Protein AF-A0A4V2PZR5-F1 (afdb_monomer_lite)

Radius of gyration: 26.35 Å; chains: 1; bounding box: 62×51×99 Å

Structure (mmCIF, N/CA/C/O backbone):
data_AF-A0A4V2PZR5-F1
#
_entry.id   AF-A0A4V2PZR5-F1
#
loop_
_atom_site.group_PDB
_atom_site.id
_atom_site.type_symbol
_atom_site.label_atom_id
_atom_site.label_alt_id
_atom_site.label_comp_id
_atom_site.label_asym_id
_atom_site.label_entity_id
_atom_site.label_seq_id
_atom_site.pdbx_PDB_ins_code
_atom_site.Cartn_x
_atom_site.Cartn_y
_atom_site.Cartn_z
_atom_site.occupancy
_atom_site.B_iso_or_equiv
_atom_site.auth_seq_id
_atom_site.auth_comp_id
_atom_site.auth_asym_id
_atom_site.auth_atom_id
_atom_site.pdbx_PDB_model_num
ATOM 1 N N . MET A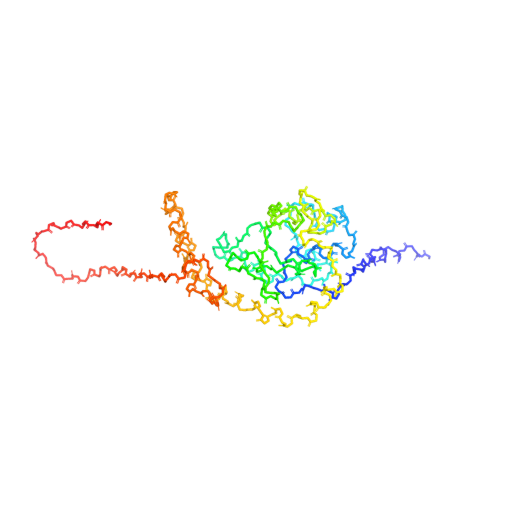 1 1 ? 21.246 34.353 -47.686 1.00 40.62 1 MET A N 1
ATOM 2 C CA . MET A 1 1 ? 21.819 33.181 -46.997 1.00 40.62 1 MET A CA 1
ATOM 3 C C . MET A 1 1 ? 21.636 33.387 -45.507 1.00 40.62 1 MET A C 1
ATOM 5 O O . MET A 1 1 ? 22.351 34.193 -44.934 1.00 40.62 1 MET A O 1
ATOM 9 N N . ASN A 1 2 ? 20.616 32.764 -44.921 1.00 43.16 2 ASN A N 1
ATOM 10 C CA . ASN A 1 2 ? 20.369 32.784 -43.480 1.00 43.16 2 ASN A CA 1
ATOM 11 C C . ASN A 1 2 ? 19.842 31.389 -43.108 1.00 43.16 2 ASN A C 1
ATOM 13 O O . ASN A 1 2 ? 18.642 31.159 -43.035 1.00 43.16 2 ASN A O 1
ATOM 17 N N . GLU A 1 3 ? 20.767 30.435 -43.018 1.00 41.31 3 GLU A N 1
ATOM 18 C CA . GLU A 1 3 ? 20.506 28.993 -42.856 1.00 41.31 3 GLU A CA 1
ATOM 19 C C . GLU A 1 3 ? 20.951 28.467 -41.479 1.00 41.31 3 GLU A C 1
ATOM 21 O O . GLU A 1 3 ? 21.072 27.268 -41.269 1.00 41.31 3 GLU A O 1
ATOM 26 N N . LEU A 1 4 ? 21.188 29.358 -40.510 1.00 41.66 4 LEU A N 1
ATOM 27 C CA . LEU A 1 4 ? 21.766 29.007 -39.204 1.00 41.66 4 LEU A CA 1
ATOM 28 C C . LEU A 1 4 ? 20.827 29.234 -38.009 1.00 41.66 4 LEU A C 1
ATOM 30 O O . LEU A 1 4 ? 21.275 29.257 -36.868 1.00 41.66 4 LEU A O 1
ATOM 34 N N . GLN A 1 5 ? 19.519 29.376 -38.242 1.00 43.91 5 GLN A N 1
ATOM 35 C CA . GLN A 1 5 ? 18.557 29.685 -37.172 1.00 43.91 5 GLN A CA 1
ATOM 36 C C . GLN A 1 5 ? 17.338 28.754 -37.102 1.00 43.91 5 GLN A C 1
ATOM 38 O O . GLN A 1 5 ? 16.336 29.098 -36.484 1.00 43.91 5 GLN A O 1
ATOM 43 N N . LEU A 1 6 ? 17.430 27.561 -37.698 1.00 41.59 6 LEU A N 1
ATOM 44 C CA . LEU A 1 6 ? 16.355 26.557 -37.679 1.00 41.59 6 LEU A CA 1
ATOM 45 C C . LEU A 1 6 ? 16.726 25.232 -36.993 1.00 41.59 6 LEU A C 1
ATOM 47 O O . LEU A 1 6 ? 15.885 24.345 -36.931 1.00 41.59 6 LEU A O 1
ATOM 51 N N . MET A 1 7 ? 17.930 25.098 -36.422 1.00 36.12 7 MET A N 1
ATOM 52 C CA . MET A 1 7 ? 18.356 23.847 -35.768 1.00 36.12 7 MET A CA 1
ATOM 53 C C . MET A 1 7 ? 18.373 23.877 -34.231 1.00 36.12 7 MET A C 1
ATOM 55 O O . MET A 1 7 ? 18.628 22.848 -33.620 1.00 36.12 7 MET A O 1
ATOM 59 N N . SER A 1 8 ? 18.044 24.995 -33.570 1.00 42.12 8 SER A N 1
ATOM 60 C CA . SER A 1 8 ? 18.105 25.079 -32.096 1.00 42.12 8 SER A CA 1
ATOM 61 C C . SER A 1 8 ? 16.795 24.765 -31.357 1.00 42.12 8 SER A C 1
ATOM 63 O O . SER A 1 8 ? 16.746 24.877 -30.133 1.00 42.12 8 SER A O 1
ATOM 65 N N . SER A 1 9 ? 15.725 24.363 -32.055 1.00 45.28 9 SER A N 1
ATOM 66 C CA . SER A 1 9 ? 14.428 24.049 -31.426 1.00 45.28 9 SER A CA 1
ATOM 67 C C . SER A 1 9 ? 14.038 22.565 -31.452 1.00 45.28 9 SER A C 1
ATOM 69 O O . SER A 1 9 ? 13.060 22.194 -30.798 1.00 45.28 9 SER A O 1
ATOM 71 N N . GLU A 1 10 ? 14.803 21.701 -32.132 1.00 42.41 10 GLU A N 1
ATOM 72 C CA . GLU A 1 10 ? 14.535 20.252 -32.179 1.00 42.41 10 GLU A CA 1
ATOM 73 C C . GLU A 1 10 ? 15.434 19.411 -31.258 1.00 42.41 10 GLU A C 1
ATOM 75 O O . GLU A 1 10 ? 14.992 18.367 -30.778 1.00 42.41 10 GLU A O 1
ATOM 80 N N . GLU A 1 11 ? 16.630 19.885 -30.888 1.00 41.44 11 GLU A N 1
ATOM 81 C CA . GLU A 1 11 ? 17.539 19.145 -29.988 1.00 41.44 11 GLU A CA 1
ATOM 82 C C . GLU A 1 11 ? 17.029 19.023 -28.541 1.00 41.44 11 GLU A C 1
ATOM 84 O O . GLU A 1 11 ? 17.489 18.166 -27.790 1.00 41.44 11 GLU A O 1
ATOM 89 N N . ASN A 1 12 ? 16.011 19.801 -28.157 1.00 44.34 12 ASN A N 1
ATOM 90 C CA . ASN A 1 12 ? 15.408 19.753 -26.820 1.00 44.34 12 ASN A CA 1
ATOM 91 C C . ASN A 1 12 ? 14.163 18.850 -26.723 1.00 44.34 12 ASN A C 1
ATOM 93 O O . ASN A 1 12 ? 13.474 18.836 -25.703 1.00 44.34 12 ASN A O 1
ATOM 97 N N . LYS A 1 13 ? 13.853 18.084 -27.777 1.00 44.16 13 LYS A N 1
ATOM 98 C CA . LYS A 1 13 ? 12.760 17.096 -27.797 1.00 44.16 13 LYS A CA 1
ATOM 99 C C . LYS A 1 13 ? 13.291 15.671 -27.873 1.00 44.16 13 LYS A C 1
ATOM 101 O O . LYS A 1 13 ? 12.703 14.811 -28.531 1.00 44.16 13 LYS A O 1
ATOM 106 N N . ARG A 1 14 ? 14.368 15.373 -27.144 1.00 44.53 14 ARG A N 1
ATOM 107 C CA . ARG A 1 14 ? 14.640 13.991 -26.744 1.00 44.53 14 ARG A CA 1
ATOM 108 C C . ARG A 1 14 ? 13.580 13.621 -25.706 1.00 44.53 14 ARG A C 1
ATOM 110 O O . ARG A 1 14 ? 13.830 13.649 -24.511 1.00 44.53 14 ARG A O 1
ATOM 117 N N . TRP A 1 15 ? 12.356 13.373 -26.172 1.00 50.56 15 TRP A N 1
ATOM 118 C CA . TRP A 1 15 ? 11.316 12.749 -25.371 1.00 50.56 15 TRP A CA 1
ATOM 119 C C . TRP A 1 15 ? 11.906 11.429 -24.904 1.00 50.56 15 TRP A C 1
ATOM 121 O O . TRP A 1 15 ? 12.017 10.487 -25.693 1.00 50.56 15 TRP A O 1
ATOM 131 N N . THR A 1 16 ? 12.354 11.377 -23.655 1.00 58.16 16 THR A N 1
ATOM 132 C CA . THR A 1 16 ? 12.674 10.126 -22.988 1.00 58.16 16 THR A CA 1
ATOM 133 C C . THR A 1 16 ? 11.379 9.328 -23.024 1.00 58.16 16 THR A C 1
ATOM 135 O O . THR A 1 16 ? 10.430 9.619 -22.297 1.00 58.16 16 THR A O 1
ATOM 138 N N . ARG A 1 17 ? 11.258 8.404 -23.982 1.00 75.75 17 ARG A N 1
ATOM 139 C CA . ARG A 1 17 ? 10.135 7.472 -24.015 1.00 75.75 17 ARG A CA 1
ATOM 140 C C . ARG A 1 17 ? 10.375 6.513 -22.865 1.00 75.75 17 ARG A C 1
ATOM 142 O O . ARG A 1 17 ? 11.104 5.540 -23.019 1.00 75.75 17 ARG A O 1
ATOM 149 N N . TRP A 1 18 ? 9.818 6.849 -21.709 1.00 87.81 18 TRP A N 1
ATOM 150 C CA . TRP A 1 18 ? 9.848 5.979 -20.548 1.00 87.81 18 TRP A CA 1
ATOM 151 C C . TRP A 1 18 ? 9.179 4.647 -20.882 1.00 87.81 18 TRP A C 1
ATOM 153 O O . TRP A 1 18 ? 8.143 4.602 -21.557 1.00 87.81 18 TRP A O 1
ATOM 163 N N . ALA A 1 19 ? 9.775 3.560 -20.411 1.00 87.12 19 ALA A N 1
ATOM 164 C CA . ALA A 1 19 ? 9.237 2.226 -20.571 1.00 87.12 19 ALA A CA 1
ATOM 165 C C . ALA A 1 19 ? 7.887 2.101 -19.846 1.00 87.12 19 ALA A C 1
ATOM 167 O O . ALA A 1 19 ? 7.715 2.514 -18.699 1.00 87.12 19 ALA A O 1
ATOM 168 N N . GLY A 1 20 ? 6.921 1.499 -20.544 1.00 85.50 20 GLY A N 1
ATOM 169 C CA . GLY A 1 20 ? 5.518 1.341 -20.155 1.00 85.50 20 GLY A CA 1
ATOM 170 C C . GLY A 1 20 ? 4.841 2.592 -19.616 1.00 85.50 20 GLY A C 1
ATOM 171 O O . GLY A 1 20 ? 4.410 2.618 -18.466 1.00 85.50 20 GLY A O 1
ATOM 172 N N . GLY A 1 21 ? 4.722 3.615 -20.461 1.00 83.50 21 GLY A N 1
ATOM 173 C CA . GLY A 1 21 ? 3.806 4.737 -20.232 1.00 83.50 21 GLY A CA 1
ATOM 174 C C . GLY A 1 21 ? 2.331 4.316 -20.107 1.00 83.50 21 GLY A C 1
ATOM 175 O O . GLY A 1 21 ? 1.523 5.074 -19.579 1.00 83.50 21 GLY A O 1
ATOM 176 N N . ASP A 1 22 ? 1.994 3.113 -20.568 1.00 84.88 22 ASP A N 1
ATOM 177 C CA . ASP A 1 22 ? 0.696 2.442 -20.459 1.00 84.88 22 ASP A CA 1
ATOM 178 C C . ASP A 1 22 ? 0.505 1.675 -19.141 1.00 84.88 22 ASP A C 1
ATOM 180 O O . ASP A 1 22 ? -0.627 1.464 -18.714 1.00 84.88 22 ASP A O 1
ATOM 184 N N . LEU A 1 23 ? 1.590 1.328 -18.445 1.00 87.00 23 LEU A N 1
ATOM 185 C CA . LEU A 1 23 ? 1.550 0.623 -17.162 1.00 87.00 23 LEU A CA 1
ATOM 186 C C . LEU A 1 23 ? 1.415 1.606 -16.001 1.00 87.00 23 LEU A C 1
ATOM 188 O O . LEU A 1 23 ? 2.248 1.645 -15.095 1.00 87.00 23 LEU A O 1
ATOM 192 N N . GLY A 1 24 ? 0.362 2.420 -16.041 1.00 84.88 24 GLY A N 1
ATOM 193 C CA . GLY A 1 24 ? 0.026 3.344 -14.964 1.00 84.88 24 GLY A CA 1
ATOM 194 C C . GLY A 1 24 ? -0.217 2.642 -13.616 1.00 84.88 24 GLY A C 1
ATOM 195 O O . GLY A 1 24 ? -0.071 1.426 -13.486 1.00 84.88 24 GLY A O 1
ATOM 196 N N . PRO A 1 25 ? -0.551 3.402 -12.568 1.00 89.88 25 PRO A N 1
ATOM 197 C CA . PRO A 1 25 ? -0.818 2.837 -11.251 1.00 89.88 25 PRO A CA 1
ATOM 198 C C . PRO A 1 25 ? -2.006 1.872 -11.237 1.00 89.88 25 PRO A C 1
ATOM 200 O O . PRO A 1 25 ? -3.041 2.150 -11.849 1.00 89.88 25 PRO A O 1
ATOM 203 N N . LEU A 1 26 ? -1.881 0.787 -10.474 1.00 92.44 26 LEU A N 1
ATOM 204 C CA . LEU A 1 26 ? -2.991 -0.119 -10.180 1.00 92.44 26 LEU A CA 1
ATOM 205 C C . LEU A 1 26 ? -3.961 0.502 -9.158 1.00 92.44 26 LEU A C 1
ATOM 207 O O . LEU A 1 26 ? -3.577 1.381 -8.375 1.00 92.44 26 LEU A O 1
ATOM 211 N N . PRO A 1 27 ? -5.222 0.036 -9.095 1.00 93.31 27 PRO A N 1
ATOM 212 C CA . PRO A 1 27 ? -6.133 0.434 -8.031 1.00 93.31 27 PRO A CA 1
ATOM 213 C C . PRO A 1 27 ? -5.526 0.191 -6.647 1.00 93.31 27 PRO A C 1
ATOM 215 O O . PRO A 1 27 ? -4.905 -0.842 -6.385 1.00 93.31 27 PRO A O 1
ATOM 218 N N . HIS A 1 28 ? -5.718 1.154 -5.744 1.00 93.12 28 HIS A N 1
ATOM 219 C CA . HIS A 1 28 ? -5.228 1.097 -4.361 1.00 93.12 28 HIS A CA 1
ATOM 220 C C . HIS A 1 28 ? -3.700 0.955 -4.215 1.00 93.12 28 HIS A C 1
ATOM 222 O O . HIS A 1 28 ? -3.232 0.712 -3.100 1.00 93.12 28 HIS A O 1
ATOM 228 N N . GLU A 1 29 ? -2.927 1.105 -5.299 1.00 93.19 29 GLU A N 1
ATOM 229 C CA . GLU A 1 29 ? -1.463 1.049 -5.286 1.00 93.19 29 GLU A CA 1
ATOM 230 C C . GLU A 1 29 ? -0.883 2.204 -4.462 1.00 93.19 29 GLU A C 1
ATOM 232 O O . GLU A 1 29 ? -1.310 3.355 -4.573 1.00 93.19 29 GLU A O 1
ATOM 237 N N . SER A 1 30 ? 0.096 1.895 -3.616 1.00 90.62 30 SER A N 1
ATOM 238 C CA . SER A 1 30 ? 0.812 2.902 -2.843 1.00 90.62 30 SER A CA 1
ATOM 239 C C . SER A 1 30 ? 1.793 3.687 -3.703 1.00 90.62 30 SER A C 1
ATOM 241 O O . SER A 1 30 ? 2.463 3.141 -4.580 1.00 90.62 30 SER A O 1
ATOM 243 N N . SER A 1 31 ? 1.955 4.957 -3.356 1.00 86.69 31 SER A N 1
ATOM 244 C CA . SER A 1 31 ? 2.958 5.876 -3.892 1.00 86.69 31 SER A CA 1
ATOM 245 C C . SER A 1 31 ? 4.357 5.261 -3.945 1.00 86.69 31 SER A C 1
ATOM 247 O O . SER A 1 31 ? 5.082 5.450 -4.920 1.00 86.69 31 SER A O 1
ATOM 249 N N . LEU A 1 32 ? 4.716 4.477 -2.920 1.00 86.31 32 LEU A N 1
ATOM 250 C CA . LEU A 1 32 ? 5.988 3.764 -2.854 1.00 86.31 32 LEU A CA 1
ATOM 251 C C . LEU A 1 32 ? 6.215 2.887 -4.090 1.00 86.31 32 LEU A C 1
ATOM 253 O O . LEU A 1 32 ? 7.271 2.968 -4.708 1.00 86.31 32 LEU A O 1
ATOM 257 N N . THR A 1 33 ? 5.239 2.060 -4.460 1.00 89.81 33 THR A N 1
ATOM 258 C CA . THR A 1 33 ? 5.432 1.065 -5.527 1.00 89.81 33 THR A CA 1
ATOM 259 C C . THR A 1 33 ? 5.193 1.636 -6.899 1.00 89.81 33 THR A C 1
ATOM 261 O O . THR A 1 33 ? 5.902 1.246 -7.816 1.00 89.81 33 THR A O 1
ATOM 264 N N . VAL A 1 34 ? 4.332 2.649 -7.020 1.00 89.69 34 VAL A N 1
ATOM 265 C CA . VAL A 1 34 ? 4.222 3.443 -8.249 1.00 89.69 34 VAL A CA 1
ATOM 266 C C . VAL A 1 34 ? 5.584 4.030 -8.620 1.00 89.69 34 VAL A C 1
ATOM 268 O O . VAL A 1 34 ? 6.058 3.848 -9.741 1.00 89.69 34 VAL A O 1
ATOM 271 N N . PHE A 1 35 ? 6.231 4.703 -7.666 1.00 87.44 35 PHE A N 1
ATOM 272 C CA . PHE A 1 35 ? 7.533 5.321 -7.890 1.00 87.44 35 PHE A CA 1
ATOM 273 C C . PHE A 1 35 ? 8.621 4.279 -8.148 1.00 87.44 35 PHE A C 1
ATOM 275 O O . PHE A 1 35 ? 9.357 4.368 -9.127 1.00 87.44 35 PHE A O 1
ATOM 282 N N . TRP A 1 36 ? 8.700 3.250 -7.306 1.00 87.56 36 TRP A N 1
ATOM 283 C CA . TRP A 1 36 ? 9.732 2.225 -7.427 1.00 87.56 36 TRP A CA 1
ATOM 284 C C . TRP A 1 36 ? 9.625 1.399 -8.695 1.00 87.56 36 TRP A C 1
ATOM 286 O O . TRP A 1 36 ? 10.638 1.165 -9.348 1.00 87.56 36 TRP A O 1
ATOM 296 N N . ARG A 1 37 ? 8.416 0.988 -9.075 1.00 90.00 37 ARG A N 1
ATOM 297 C CA . ARG A 1 37 ? 8.181 0.251 -10.316 1.00 90.00 37 ARG A CA 1
ATOM 298 C C . ARG A 1 37 ? 8.571 1.088 -11.526 1.00 90.00 37 ARG A C 1
ATOM 300 O O . ARG A 1 37 ? 9.172 0.556 -12.455 1.00 90.00 37 ARG A O 1
ATOM 307 N N . PHE A 1 38 ? 8.289 2.391 -11.501 1.00 89.25 38 PHE A N 1
ATOM 308 C CA . PHE A 1 38 ? 8.758 3.304 -12.538 1.00 89.25 38 PHE A CA 1
ATOM 309 C C . PHE A 1 38 ? 10.293 3.332 -12.618 1.00 89.25 38 PHE A C 1
ATOM 311 O O . PHE A 1 38 ? 10.839 3.114 -13.702 1.00 89.25 38 PHE A O 1
ATOM 318 N N . CYS A 1 39 ? 10.986 3.542 -11.494 1.00 88.06 39 CYS A N 1
ATOM 319 C CA . CYS A 1 39 ? 12.451 3.595 -11.462 1.00 88.06 39 CYS A CA 1
ATOM 320 C C . CYS A 1 39 ? 13.090 2.270 -11.897 1.00 88.06 39 CYS A C 1
ATOM 322 O O . CYS A 1 39 ? 13.961 2.268 -12.763 1.00 88.06 39 CYS A O 1
ATOM 324 N N . TRP A 1 40 ? 12.615 1.144 -11.358 1.00 87.69 40 TRP A N 1
ATOM 325 C CA . TRP A 1 40 ? 13.105 -0.199 -11.674 1.00 87.69 40 TRP A CA 1
ATOM 326 C C . TRP A 1 40 ? 12.977 -0.523 -13.167 1.00 87.69 40 TRP A C 1
ATOM 328 O O . TRP A 1 40 ? 13.952 -0.934 -13.793 1.00 87.69 40 TRP A O 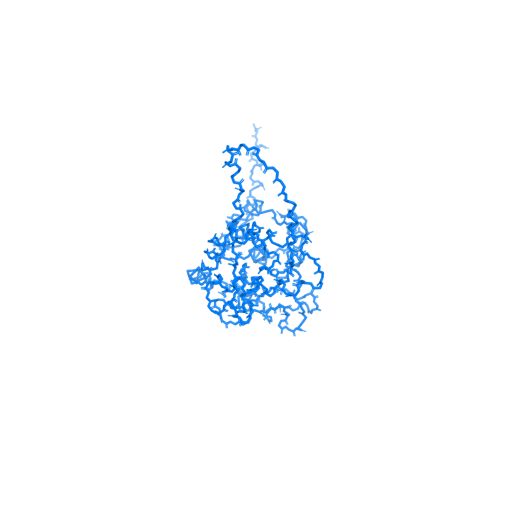1
ATOM 338 N N . ARG A 1 41 ? 11.815 -0.254 -13.777 1.00 88.12 41 ARG A N 1
ATOM 339 C CA . ARG A 1 41 ? 11.577 -0.538 -15.205 1.00 88.12 41 ARG A CA 1
ATOM 340 C C . ARG A 1 41 ? 12.384 0.339 -16.154 1.00 88.12 41 ARG A C 1
ATOM 342 O O . ARG A 1 41 ? 12.638 -0.065 -17.284 1.00 88.12 41 ARG A O 1
ATOM 349 N N . ASN A 1 42 ? 12.743 1.539 -15.714 1.00 89.25 42 ASN A N 1
ATOM 350 C CA . ASN A 1 42 ? 13.561 2.469 -16.486 1.00 89.25 42 ASN A CA 1
ATOM 351 C C . ASN A 1 42 ? 15.038 2.413 -16.080 1.00 89.25 42 ASN A C 1
ATOM 353 O O . ASN A 1 42 ? 15.808 3.266 -16.509 1.00 89.25 42 ASN A O 1
ATOM 357 N N . THR A 1 43 ? 15.422 1.418 -15.268 1.00 89.06 43 THR A N 1
ATOM 358 C CA . THR A 1 43 ? 16.794 1.192 -14.793 1.00 89.06 43 THR A CA 1
ATOM 359 C C . THR A 1 43 ? 17.442 2.439 -14.189 1.00 89.06 43 THR A C 1
ATOM 361 O O . THR A 1 43 ? 18.641 2.638 -14.355 1.00 89.06 43 THR A O 1
ATOM 364 N N . LEU A 1 44 ? 16.648 3.276 -13.512 1.00 86.56 44 LEU A N 1
ATOM 365 C CA . LEU A 1 44 ? 17.123 4.553 -12.987 1.00 86.56 44 LEU A CA 1
ATOM 366 C C . LEU A 1 44 ? 18.043 4.345 -11.786 1.00 86.56 44 LEU A C 1
ATOM 368 O O . LEU A 1 44 ? 17.666 3.680 -10.813 1.00 86.56 44 LEU A O 1
ATOM 372 N N . ASP A 1 45 ? 19.221 4.958 -11.835 1.00 84.69 45 ASP A N 1
ATOM 373 C CA . ASP A 1 45 ? 20.119 5.047 -10.688 1.00 84.69 45 ASP A CA 1
ATOM 374 C C . ASP A 1 45 ? 19.737 6.203 -9.737 1.00 84.69 45 ASP A C 1
ATOM 376 O O . ASP A 1 45 ? 18.850 7.016 -10.002 1.00 84.69 45 ASP A O 1
ATOM 380 N N . GLU A 1 46 ? 20.387 6.280 -8.572 1.00 82.31 46 GLU A N 1
ATOM 381 C CA . GLU A 1 46 ? 20.074 7.298 -7.556 1.00 82.31 46 GLU A CA 1
ATOM 382 C C . GLU A 1 46 ? 20.322 8.736 -8.042 1.00 82.31 46 GLU A C 1
ATOM 384 O O . GLU A 1 46 ? 19.643 9.671 -7.599 1.00 82.31 46 GLU A O 1
ATOM 389 N N . ARG A 1 47 ? 21.281 8.921 -8.957 1.00 84.12 47 ARG A N 1
ATOM 390 C CA . ARG A 1 47 ? 21.592 10.224 -9.543 1.00 84.12 47 ARG A CA 1
ATOM 391 C C . ARG A 1 47 ? 20.496 10.622 -10.525 1.00 84.12 47 ARG A C 1
ATOM 393 O O . ARG A 1 47 ? 19.985 11.729 -10.407 1.00 84.12 47 ARG A O 1
ATOM 400 N N . GLU A 1 48 ? 20.088 9.728 -11.419 1.00 86.62 48 GLU A N 1
ATOM 401 C CA . GLU A 1 48 ? 19.007 9.970 -12.384 1.00 86.62 48 GLU A CA 1
ATOM 402 C C . GLU A 1 48 ? 17.672 10.223 -11.677 1.00 86.62 48 GLU A C 1
ATOM 404 O O . GLU A 1 48 ? 16.927 11.137 -12.041 1.00 86.62 48 GLU A O 1
ATOM 409 N N . VAL A 1 49 ? 17.387 9.470 -10.609 1.00 83.69 49 VAL A N 1
ATOM 410 C CA . VAL A 1 49 ? 16.231 9.732 -9.744 1.00 83.69 49 VAL A CA 1
ATOM 411 C C . VAL A 1 49 ? 16.303 11.145 -9.160 1.00 83.69 49 VAL A C 1
ATOM 413 O O . VAL A 1 49 ? 15.315 11.881 -9.227 1.00 83.69 49 VAL A O 1
ATOM 416 N N . SER A 1 50 ? 17.466 11.546 -8.639 1.00 82.88 50 SER A N 1
ATOM 417 C CA . SER A 1 50 ? 17.657 12.879 -8.056 1.00 82.88 50 SER A CA 1
ATOM 418 C C . SER A 1 50 ? 17.527 14.006 -9.083 1.00 82.88 50 SER A C 1
ATOM 420 O O . SER A 1 50 ? 16.926 15.043 -8.798 1.00 82.88 50 SER A O 1
ATOM 422 N N . GLU A 1 51 ? 18.062 13.805 -10.286 1.00 84.44 51 GLU A N 1
ATOM 423 C CA . GLU A 1 51 ? 17.999 14.758 -11.397 1.00 84.44 51 GLU A CA 1
ATOM 424 C C . GLU A 1 51 ? 16.561 14.964 -11.894 1.00 84.44 51 GLU A C 1
ATOM 426 O O . GLU A 1 51 ? 16.158 16.094 -12.185 1.00 84.44 51 GLU A O 1
ATOM 431 N N . HIS A 1 52 ? 15.765 13.894 -11.964 1.00 83.75 52 HIS A N 1
ATOM 432 C CA . HIS A 1 52 ? 14.405 13.955 -12.499 1.00 83.75 52 HIS A CA 1
ATOM 433 C C . HIS A 1 52 ? 13.328 14.298 -11.469 1.00 83.75 52 HIS A C 1
ATOM 435 O O . HIS A 1 52 ? 12.329 14.924 -11.841 1.00 83.75 52 HIS A O 1
ATOM 441 N N . PHE A 1 53 ? 13.504 13.902 -10.206 1.00 80.50 53 PHE A N 1
ATOM 442 C CA . PHE A 1 53 ? 12.455 13.966 -9.179 1.00 80.50 53 PHE A CA 1
ATOM 443 C C . PHE A 1 53 ? 12.871 14.692 -7.891 1.00 80.50 53 PHE A C 1
ATOM 445 O O . PHE A 1 53 ? 12.070 14.774 -6.962 1.00 80.50 53 PHE A O 1
ATOM 452 N N . GLY A 1 54 ? 14.077 15.267 -7.850 1.00 76.75 54 GLY A N 1
ATOM 453 C CA . GLY A 1 54 ? 14.613 15.963 -6.681 1.00 76.75 54 GLY A CA 1
ATOM 454 C C . GLY A 1 54 ? 15.409 15.042 -5.752 1.00 76.75 54 GLY A C 1
ATOM 455 O O . GLY A 1 54 ? 15.337 13.821 -5.843 1.00 76.75 54 GLY A O 1
ATOM 456 N N . ALA A 1 55 ? 16.209 15.639 -4.866 1.00 62.84 55 ALA A N 1
ATOM 457 C CA . ALA A 1 55 ? 17.171 14.913 -4.038 1.00 62.84 55 ALA A CA 1
ATOM 458 C C . ALA A 1 55 ? 16.526 13.839 -3.139 1.00 62.84 55 ALA A C 1
ATOM 460 O O . ALA A 1 55 ? 15.472 14.054 -2.532 1.00 62.84 55 ALA A O 1
ATOM 461 N N . SER A 1 56 ? 17.232 12.715 -2.988 1.00 55.84 56 SER A N 1
ATOM 462 C CA . SER A 1 56 ? 16.912 11.625 -2.060 1.00 55.84 56 SER A CA 1
ATOM 463 C C . SER A 1 56 ? 16.605 12.162 -0.656 1.00 55.84 56 SER A C 1
ATOM 465 O O . SER A 1 56 ? 17.411 12.894 -0.080 1.00 55.84 56 SER A O 1
ATOM 467 N N . GLY A 1 57 ? 15.456 11.797 -0.078 1.00 49.81 57 GLY A N 1
ATOM 468 C CA . GLY A 1 57 ? 15.058 12.251 1.263 1.00 49.81 57 GLY A CA 1
ATOM 469 C C . GLY A 1 57 ? 13.906 13.256 1.306 1.00 49.81 57 GLY A C 1
ATOM 470 O O . GLY A 1 57 ? 13.369 13.498 2.388 1.00 49.81 57 GLY A O 1
ATOM 471 N N . GLN A 1 58 ? 13.506 13.828 0.167 1.00 56.12 58 GLN A N 1
ATOM 472 C CA . GLN A 1 58 ? 12.301 14.657 0.065 1.00 56.12 58 GLN A CA 1
ATOM 473 C C . GLN A 1 58 ? 11.090 13.824 -0.374 1.00 56.12 58 GLN A C 1
ATOM 475 O O . GLN A 1 58 ? 11.221 12.807 -1.052 1.00 56.12 58 GLN A O 1
ATOM 480 N N . ALA A 1 59 ? 9.889 14.247 0.032 1.00 68.69 59 ALA A N 1
ATOM 481 C CA . ALA A 1 59 ? 8.659 13.665 -0.494 1.00 68.69 59 ALA A CA 1
ATOM 482 C C . ALA A 1 59 ? 8.607 13.875 -2.016 1.00 68.69 59 ALA A C 1
ATOM 484 O O . ALA A 1 59 ? 8.889 14.974 -2.488 1.00 68.69 59 ALA A O 1
ATOM 485 N N . ILE A 1 60 ? 8.240 12.832 -2.764 1.00 74.19 60 ILE A N 1
ATOM 486 C CA . ILE A 1 60 ? 8.141 12.876 -4.229 1.00 74.19 60 ILE A CA 1
ATOM 487 C C . ILE A 1 60 ? 7.173 13.994 -4.642 1.00 74.19 60 ILE A C 1
ATOM 489 O O . ILE A 1 60 ? 6.009 13.990 -4.229 1.00 74.19 60 ILE A O 1
ATOM 493 N N . ASP A 1 61 ? 7.629 14.932 -5.480 1.00 80.31 61 ASP A N 1
ATOM 494 C CA . ASP A 1 61 ? 6.738 15.890 -6.142 1.00 80.31 61 ASP A CA 1
ATOM 495 C C . ASP A 1 61 ? 5.937 15.149 -7.220 1.00 80.31 61 ASP A C 1
ATOM 497 O O . ASP A 1 61 ? 6.398 14.914 -8.339 1.00 80.31 61 ASP A O 1
ATOM 501 N N . TRP A 1 62 ? 4.704 14.775 -6.883 1.00 80.50 62 TRP A N 1
ATOM 502 C CA . TRP A 1 62 ? 3.812 14.052 -7.788 1.00 80.50 62 TRP A CA 1
ATOM 503 C C . TRP A 1 62 ? 3.370 14.858 -9.004 1.00 80.50 62 TRP A C 1
ATOM 505 O O . TRP A 1 62 ? 3.100 14.273 -10.059 1.00 80.50 62 TRP A O 1
ATOM 515 N N . ALA A 1 63 ? 3.337 16.188 -8.902 1.00 83.25 63 ALA A N 1
ATOM 516 C CA . ALA A 1 63 ? 3.059 17.037 -10.048 1.00 83.25 63 ALA A CA 1
ATOM 517 C C . ALA A 1 63 ? 4.238 16.999 -11.026 1.00 83.25 63 ALA A C 1
ATOM 519 O O . ALA A 1 63 ? 4.025 16.869 -12.234 1.00 83.25 63 ALA A O 1
ATOM 520 N N . GLN A 1 64 ? 5.474 17.050 -10.521 1.00 84.75 64 GLN A N 1
ATOM 521 C CA . GLN A 1 64 ? 6.673 16.826 -11.330 1.00 84.75 64 GLN A CA 1
ATOM 522 C C . GLN A 1 64 ? 6.709 15.413 -11.907 1.00 84.75 64 GLN A C 1
ATOM 524 O O . GLN A 1 64 ? 6.888 15.279 -13.117 1.00 84.75 64 GLN A O 1
ATOM 529 N N . PHE A 1 65 ? 6.457 14.385 -11.094 1.00 85.56 65 PHE A N 1
ATOM 530 C CA . PHE A 1 65 ? 6.414 12.997 -11.546 1.00 85.56 65 PHE A CA 1
ATOM 531 C C . PHE A 1 65 ? 5.445 12.836 -12.719 1.00 85.56 65 PHE A C 1
ATOM 533 O 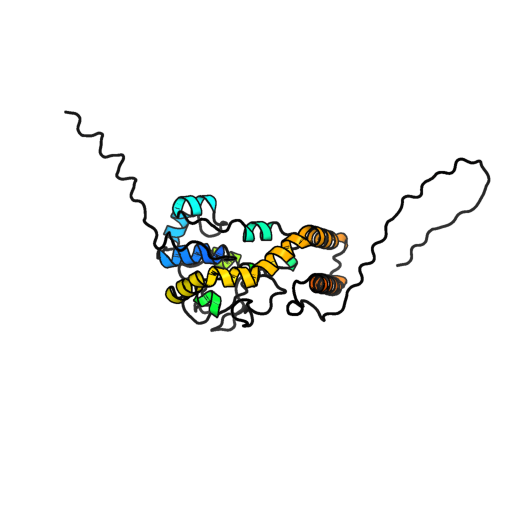O . PHE A 1 65 ? 5.846 12.398 -13.791 1.00 85.56 65 PHE A O 1
ATOM 540 N N . LYS A 1 66 ? 4.201 13.308 -12.581 1.00 86.50 66 LYS A N 1
ATOM 541 C CA . LYS A 1 66 ? 3.202 13.271 -13.658 1.00 86.50 66 LYS A CA 1
ATOM 542 C C . LYS A 1 66 ? 3.646 14.028 -14.913 1.00 86.50 66 LYS A C 1
ATOM 544 O O . LYS A 1 66 ? 3.393 13.551 -16.017 1.00 86.50 66 LYS A O 1
ATOM 549 N N . ARG A 1 67 ? 4.280 15.201 -14.772 1.00 86.19 67 ARG A N 1
ATOM 550 C CA . ARG A 1 67 ? 4.802 15.969 -15.922 1.00 86.19 67 ARG A CA 1
ATOM 551 C C . ARG A 1 67 ? 5.904 15.210 -16.663 1.00 86.19 67 ARG A C 1
ATOM 553 O O . ARG A 1 67 ? 5.928 15.255 -17.887 1.00 86.19 67 ARG A O 1
ATOM 560 N N . VAL A 1 68 ? 6.798 14.545 -15.930 1.00 85.25 68 VAL A N 1
ATOM 561 C CA . VAL A 1 68 ? 7.953 13.825 -16.487 1.00 85.25 68 VAL A CA 1
ATOM 562 C C . VAL A 1 68 ? 7.540 12.488 -17.098 1.00 85.25 68 VAL A C 1
ATOM 564 O O . VAL A 1 68 ? 7.993 12.156 -18.190 1.00 85.25 68 VAL A O 1
ATOM 567 N N . THR A 1 69 ? 6.689 11.722 -16.415 1.00 85.56 69 THR A N 1
ATOM 568 C CA . THR A 1 69 ? 6.380 10.329 -16.780 1.00 85.56 69 THR A CA 1
ATOM 569 C C . THR A 1 69 ? 5.097 10.180 -17.591 1.00 85.56 69 THR A C 1
ATOM 571 O O . THR A 1 69 ? 4.901 9.170 -18.263 1.00 85.56 69 THR A O 1
ATOM 574 N N . GLY A 1 70 ? 4.190 11.158 -17.516 1.00 85.75 70 GLY A N 1
ATOM 575 C CA . GLY A 1 70 ? 2.836 11.055 -18.061 1.00 85.75 70 GLY A CA 1
ATOM 576 C C . GLY A 1 70 ? 1.907 10.135 -17.258 1.00 85.75 70 GLY A C 1
ATOM 577 O O . GLY A 1 70 ? 0.709 10.083 -17.548 1.00 85.75 70 GLY A O 1
ATOM 578 N N . TRP A 1 71 ? 2.409 9.442 -16.228 1.00 85.38 71 TRP A N 1
ATOM 579 C CA . TRP A 1 71 ? 1.594 8.561 -15.400 1.00 85.38 71 TRP A CA 1
ATOM 580 C C . TRP A 1 71 ? 0.604 9.381 -14.577 1.00 85.38 71 TRP A C 1
ATOM 582 O O . TRP A 1 71 ? 0.955 10.332 -13.870 1.00 85.38 71 TRP A O 1
ATOM 592 N N . ARG A 1 72 ? -0.671 8.993 -14.643 1.00 71.69 72 ARG A N 1
ATOM 593 C CA . ARG A 1 72 ? -1.705 9.535 -13.760 1.00 71.69 72 ARG A CA 1
ATOM 594 C C . ARG A 1 72 ? -1.523 8.902 -12.391 1.00 71.69 72 ARG A C 1
ATOM 596 O O . ARG A 1 72 ? -2.051 7.830 -12.136 1.00 71.69 72 ARG A O 1
ATOM 603 N N . CYS A 1 73 ? -0.735 9.554 -11.546 1.00 66.00 73 CYS A N 1
ATOM 604 C CA . CYS A 1 73 ? -0.497 9.085 -10.189 1.00 66.00 73 CYS A CA 1
ATOM 605 C C . CYS A 1 73 ? -1.825 8.936 -9.420 1.00 66.00 73 CYS A C 1
ATOM 607 O O . CYS A 1 73 ? -2.706 9.787 -9.613 1.00 66.00 73 CYS A O 1
ATOM 609 N N . PRO A 1 74 ? -2.014 7.917 -8.553 1.00 59.59 74 PRO A N 1
ATOM 610 C CA . PRO A 1 74 ? -3.233 7.774 -7.782 1.00 59.59 74 PRO A CA 1
ATOM 611 C C . PRO A 1 74 ? -3.145 8.722 -6.581 1.00 59.59 74 PRO A C 1
ATOM 613 O O . PRO A 1 74 ? -3.092 8.315 -5.425 1.00 59.59 74 PRO A O 1
ATOM 616 N N . GLU A 1 75 ? -3.155 10.027 -6.855 1.00 56.41 75 GLU A N 1
ATOM 617 C CA . GLU A 1 75 ? -3.262 11.074 -5.835 1.00 56.41 75 GLU A CA 1
ATOM 618 C C . GLU A 1 75 ? -4.582 10.974 -5.052 1.00 56.41 75 GLU A C 1
ATOM 620 O O . GLU A 1 75 ? -4.764 11.660 -4.054 1.00 56.41 75 GLU A O 1
ATOM 625 N N . THR A 1 76 ? -5.531 10.126 -5.452 1.00 63.09 76 THR A N 1
ATOM 626 C CA . THR A 1 76 ? -6.833 10.063 -4.794 1.00 63.09 76 THR A CA 1
ATOM 627 C C . THR A 1 76 ? -6.761 9.380 -3.437 1.00 63.09 76 THR A C 1
ATOM 629 O O . THR A 1 76 ? -7.191 9.983 -2.460 1.00 63.09 76 THR A O 1
ATOM 632 N N . ILE A 1 77 ? -6.227 8.163 -3.327 1.00 76.94 77 ILE A N 1
ATOM 633 C CA . ILE A 1 77 ? -6.416 7.387 -2.096 1.00 76.94 77 ILE A CA 1
ATOM 634 C C . ILE A 1 77 ? -5.377 7.688 -1.022 1.00 76.94 77 ILE A C 1
ATOM 636 O O . ILE A 1 77 ? -5.740 7.927 0.126 1.00 76.94 77 ILE A O 1
ATOM 640 N N . GLU A 1 78 ? -4.092 7.760 -1.366 1.00 80.12 78 GLU A N 1
ATOM 641 C CA . GLU A 1 78 ? -3.062 7.971 -0.352 1.00 80.12 78 GLU A CA 1
ATOM 642 C C . GLU A 1 78 ? -3.137 9.376 0.251 1.00 80.12 78 GLU A C 1
ATOM 644 O O . GLU A 1 78 ? -3.056 9.510 1.471 1.00 80.12 78 GLU A O 1
ATOM 649 N N . LEU A 1 79 ? -3.405 10.409 -0.561 1.00 78.12 79 LEU A N 1
ATOM 650 C CA . LEU A 1 79 ? -3.636 11.766 -0.052 1.00 78.12 79 LEU A CA 1
ATOM 651 C C . LEU A 1 79 ? -4.905 11.850 0.808 1.00 78.12 79 LEU A C 1
ATOM 653 O O . LEU A 1 79 ? -4.909 12.550 1.823 1.00 78.12 79 LEU A O 1
ATOM 657 N N . ARG A 1 80 ? -5.981 11.131 0.450 1.00 79.50 80 ARG A N 1
ATOM 658 C CA . ARG A 1 80 ? -7.174 11.019 1.312 1.00 79.50 80 ARG A CA 1
ATOM 659 C C . ARG A 1 80 ? -6.813 10.377 2.646 1.00 79.50 80 ARG A C 1
ATOM 661 O O . ARG A 1 80 ? -7.148 10.924 3.693 1.00 79.50 80 ARG A O 1
ATOM 668 N N . LEU A 1 81 ? -6.069 9.272 2.619 1.00 84.19 81 LEU A N 1
ATOM 669 C CA . LEU A 1 81 ? -5.614 8.586 3.824 1.00 84.19 81 LEU A CA 1
ATOM 670 C C . LEU A 1 81 ? -4.636 9.431 4.647 1.00 84.19 81 LEU A C 1
ATOM 672 O O . LEU A 1 81 ? -4.577 9.266 5.862 1.00 84.19 81 LEU A O 1
ATOM 676 N N . GLN A 1 82 ? -3.839 10.308 4.034 1.00 82.12 82 GLN A N 1
ATOM 677 C CA . GLN A 1 82 ? -2.967 11.247 4.755 1.00 82.12 82 GLN A CA 1
ATOM 678 C C . GLN A 1 82 ? -3.777 12.287 5.533 1.00 82.12 82 GLN A C 1
ATOM 680 O O . GLN A 1 82 ? -3.371 12.702 6.616 1.00 82.12 82 GLN A O 1
ATOM 685 N N . ARG A 1 83 ? -4.935 12.685 4.999 1.00 83.62 83 ARG A N 1
ATOM 686 C CA . ARG A 1 83 ? -5.867 13.616 5.650 1.00 83.62 83 ARG A CA 1
ATOM 687 C C . ARG A 1 83 ? -6.776 12.938 6.671 1.00 83.62 83 ARG A C 1
ATOM 689 O O . ARG A 1 83 ? -7.511 13.634 7.368 1.00 83.62 83 ARG A O 1
ATOM 696 N N . LEU A 1 84 ? -6.721 11.610 6.769 1.00 83.00 84 LEU A N 1
ATOM 697 C CA . LEU A 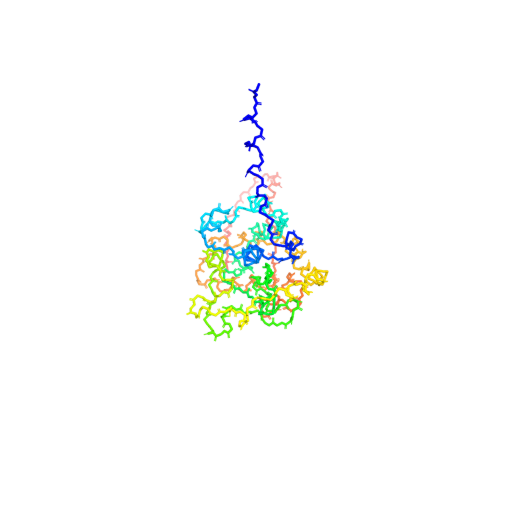1 84 ? -7.579 10.860 7.663 1.00 83.00 84 LEU A CA 1
ATOM 698 C C . LEU A 1 84 ? -7.279 11.213 9.128 1.00 83.00 84 LEU A C 1
ATOM 700 O O . LEU A 1 84 ? -6.121 11.140 9.557 1.00 83.00 84 LEU A O 1
ATOM 704 N N . PRO A 1 85 ? -8.293 11.569 9.932 1.00 78.75 85 PRO A N 1
ATOM 705 C CA . PRO A 1 85 ? -8.110 11.708 11.363 1.00 78.75 85 PRO A CA 1
ATOM 706 C C . PRO A 1 85 ? -7.665 10.377 11.975 1.00 78.75 85 PRO A C 1
ATOM 708 O O . PRO A 1 85 ? -8.102 9.317 11.535 1.00 78.75 85 PRO A O 1
ATOM 711 N N . SER A 1 86 ? -6.804 10.418 12.995 1.00 77.44 86 SER A N 1
ATOM 712 C CA . SER A 1 86 ? -6.329 9.208 13.680 1.00 77.44 86 SER A CA 1
ATOM 713 C C . SER A 1 86 ? -5.557 8.228 12.786 1.00 77.44 86 SER A C 1
ATOM 715 O O . SER A 1 86 ? -5.408 7.058 13.146 1.00 77.44 86 SER A O 1
ATOM 717 N N . ARG A 1 87 ? -5.024 8.677 11.638 1.00 85.12 87 ARG A N 1
ATOM 718 C CA . ARG A 1 87 ? -4.190 7.855 10.742 1.00 85.12 87 ARG A CA 1
ATOM 719 C C . ARG A 1 87 ? -3.081 7.133 11.506 1.00 85.12 87 ARG A C 1
ATOM 721 O O . ARG A 1 87 ? -2.853 5.954 11.267 1.00 85.12 87 ARG A O 1
ATOM 728 N N . GLU A 1 88 ? -2.425 7.820 12.432 1.00 83.50 88 GLU A N 1
ATOM 729 C CA . GLU A 1 88 ? -1.322 7.323 13.260 1.00 83.50 88 GLU A CA 1
ATOM 730 C C . GLU A 1 88 ? -1.671 6.096 14.122 1.00 83.50 88 GLU A C 1
ATOM 732 O O . GLU A 1 88 ? -0.783 5.359 14.555 1.00 83.50 88 GLU A O 1
ATOM 737 N N . LEU A 1 89 ? -2.960 5.860 14.361 1.00 78.06 89 LEU A N 1
ATOM 738 C CA . LEU A 1 89 ? -3.461 4.694 15.089 1.00 78.06 89 LEU A CA 1
ATOM 739 C C . LEU A 1 89 ? -3.857 3.565 14.153 1.00 78.06 89 LEU A C 1
ATOM 741 O O . LEU A 1 89 ? -3.702 2.393 14.483 1.00 78.06 89 LEU A O 1
ATOM 745 N N . LEU A 1 90 ? -4.436 3.941 13.016 1.00 83.44 90 LEU A N 1
ATOM 746 C CA . LEU A 1 90 ? -5.017 3.017 12.058 1.00 83.44 90 LEU A CA 1
ATOM 747 C C . LEU A 1 90 ? -3.957 2.415 11.143 1.00 83.44 90 LEU A C 1
ATOM 749 O O . LEU A 1 90 ? -4.125 1.290 10.685 1.00 83.44 90 LEU A O 1
ATOM 753 N N . PHE A 1 91 ? -2.874 3.142 10.884 1.00 89.75 91 PHE A N 1
ATOM 754 C CA . PHE A 1 91 ? -1.836 2.751 9.946 1.00 89.75 91 PHE A CA 1
ATOM 755 C C . PHE A 1 91 ? -0.496 2.548 10.651 1.00 89.75 91 PHE A C 1
ATOM 757 O O . PHE A 1 91 ? -0.117 3.269 11.580 1.00 89.75 91 PHE A O 1
ATOM 764 N N . ASP A 1 92 ? 0.216 1.515 10.225 1.00 90.94 92 ASP A N 1
ATOM 765 C CA . ASP A 1 92 ? 1.592 1.274 10.619 1.00 90.94 92 ASP A CA 1
ATOM 766 C C . ASP A 1 92 ? 2.533 2.272 9.936 1.00 90.94 92 ASP A C 1
ATOM 768 O O . ASP A 1 92 ? 2.247 2.810 8.862 1.00 90.94 92 ASP A O 1
ATOM 772 N N . THR A 1 93 ? 3.643 2.555 10.605 1.00 90.06 93 THR A N 1
ATOM 773 C CA . THR A 1 93 ? 4.731 3.373 10.067 1.00 90.06 93 THR A CA 1
ATOM 774 C C . THR A 1 93 ? 5.830 2.509 9.456 1.00 90.06 93 THR A C 1
ATOM 776 O O . THR A 1 93 ? 6.568 2.997 8.597 1.00 90.06 93 THR A O 1
ATOM 779 N N . HIS A 1 94 ? 5.935 1.243 9.869 1.00 92.00 94 HIS A N 1
ATOM 780 C CA . HIS A 1 94 ? 6.856 0.256 9.315 1.00 92.00 94 HIS A CA 1
ATOM 781 C C . HIS A 1 94 ? 6.205 -0.486 8.156 1.00 92.00 94 HIS A C 1
ATOM 783 O O . HIS A 1 94 ? 5.006 -0.751 8.168 1.00 92.00 94 HIS A O 1
ATOM 789 N N . MET A 1 95 ? 7.005 -0.839 7.151 1.00 92.94 95 MET A N 1
ATOM 790 C CA . MET A 1 95 ? 6.502 -1.460 5.930 1.00 92.94 95 MET A CA 1
ATOM 791 C C . MET A 1 95 ? 5.845 -2.822 6.201 1.00 92.94 95 MET A C 1
ATOM 793 O O . MET A 1 95 ? 6.509 -3.846 6.317 1.00 92.94 95 MET A O 1
ATOM 797 N N . ARG A 1 96 ? 4.515 -2.853 6.224 1.00 96.44 96 ARG A N 1
ATOM 798 C CA . ARG A 1 96 ? 3.736 -4.093 6.166 1.00 96.44 96 ARG A CA 1
ATOM 799 C C . ARG A 1 96 ? 3.442 -4.500 4.728 1.00 96.44 96 ARG A C 1
ATOM 801 O O . ARG A 1 96 ? 3.043 -3.659 3.936 1.00 96.44 96 ARG A O 1
ATOM 808 N N . TYR A 1 97 ? 3.597 -5.771 4.374 1.00 97.50 97 TYR A N 1
ATOM 809 C CA . TYR A 1 97 ? 3.442 -6.203 2.982 1.00 97.50 97 TYR A CA 1
ATOM 810 C C . TYR A 1 97 ? 2.917 -7.632 2.839 1.00 97.50 97 TYR A C 1
ATOM 812 O O . TYR A 1 97 ? 3.074 -8.474 3.720 1.00 97.50 97 TYR A O 1
ATOM 820 N N . CYS A 1 98 ? 2.294 -7.904 1.694 1.00 97.88 98 CYS A N 1
ATOM 821 C CA . CYS A 1 98 ? 2.006 -9.256 1.230 1.00 97.88 98 CYS A CA 1
ATOM 822 C C . CYS A 1 98 ? 3.174 -9.712 0.343 1.00 97.88 98 CYS A C 1
ATOM 824 O O . CYS A 1 98 ? 3.498 -8.974 -0.590 1.00 97.88 98 CYS A O 1
ATOM 826 N N . PRO A 1 99 ? 3.802 -10.877 0.593 1.00 97.19 99 PRO A N 1
ATOM 827 C CA . PRO A 1 99 ? 4.940 -11.331 -0.208 1.00 97.19 99 PRO A CA 1
ATOM 828 C C . PRO A 1 99 ? 4.573 -11.511 -1.686 1.00 97.19 99 PRO A C 1
ATOM 830 O O . PRO A 1 99 ? 5.315 -11.043 -2.538 1.00 97.19 99 PRO A O 1
ATOM 833 N N . ILE A 1 100 ? 3.389 -12.063 -1.973 1.00 97.62 100 ILE A N 1
ATOM 834 C CA . ILE A 1 100 ? 2.911 -12.310 -3.343 1.00 97.62 100 ILE A CA 1
ATOM 835 C C . ILE A 1 100 ? 2.667 -10.985 -4.079 1.00 97.62 100 ILE A C 1
ATOM 837 O O . ILE A 1 100 ? 3.189 -10.774 -5.163 1.00 97.62 100 ILE A O 1
ATOM 841 N N . CYS A 1 101 ? 1.955 -10.030 -3.461 1.00 97.50 101 CYS A N 1
ATOM 842 C CA . CYS A 1 101 ? 1.767 -8.699 -4.058 1.00 97.50 101 CYS A CA 1
ATOM 843 C C . CYS A 1 101 ? 3.102 -8.016 -4.380 1.00 97.50 101 CYS A C 1
ATOM 845 O O . CYS A 1 101 ? 3.233 -7.367 -5.415 1.00 97.50 101 CYS A O 1
ATOM 847 N N . LEU A 1 102 ? 4.069 -8.120 -3.464 1.00 95.69 102 LEU A N 1
ATOM 848 C CA . LEU A 1 102 ? 5.335 -7.407 -3.584 1.00 95.69 102 LEU A CA 1
ATOM 849 C C . LEU A 1 102 ? 6.218 -7.988 -4.697 1.00 95.69 102 LEU A C 1
ATOM 851 O O . LEU A 1 102 ? 6.932 -7.230 -5.349 1.00 95.69 102 LEU A O 1
ATOM 855 N N . GLU A 1 103 ? 6.123 -9.298 -4.936 1.00 95.25 103 GLU A N 1
ATOM 856 C CA . GLU A 1 103 ? 6.697 -9.982 -6.101 1.00 95.25 103 GLU A CA 1
ATOM 857 C C . GLU A 1 103 ? 6.052 -9.492 -7.410 1.00 95.25 103 GLU A C 1
ATOM 859 O O . GLU A 1 103 ? 6.753 -9.224 -8.374 1.00 95.25 103 GLU A O 1
ATOM 864 N N . CYS A 1 104 ? 4.750 -9.189 -7.421 1.00 95.75 104 CYS A N 1
ATOM 865 C CA . CYS A 1 104 ? 4.069 -8.522 -8.547 1.00 95.75 104 CYS A CA 1
ATOM 866 C C . CYS A 1 104 ? 4.410 -7.017 -8.696 1.00 95.75 104 CYS A C 1
ATOM 868 O O . CYS A 1 104 ? 3.646 -6.258 -9.306 1.00 95.75 104 CYS A O 1
ATOM 870 N N . ALA A 1 105 ? 5.486 -6.535 -8.062 1.00 93.88 105 ALA A N 1
ATOM 871 C CA . ALA A 1 105 ? 5.848 -5.118 -7.971 1.00 93.88 105 ALA A CA 1
ATOM 872 C C . ALA A 1 105 ? 4.707 -4.209 -7.451 1.00 93.88 105 ALA A C 1
ATOM 874 O O . ALA A 1 105 ? 4.635 -3.031 -7.807 1.00 93.88 105 ALA A O 1
ATOM 875 N N . TYR A 1 106 ? 3.815 -4.743 -6.607 1.00 95.19 106 TYR A N 1
ATOM 876 C CA . TYR A 1 106 ? 2.635 -4.051 -6.089 1.00 95.19 106 TYR A CA 1
ATOM 877 C C . TYR A 1 106 ? 2.610 -4.031 -4.560 1.00 95.19 106 TYR A C 1
ATOM 879 O O . TYR A 1 106 ? 2.842 -5.019 -3.864 1.00 95.19 106 TYR A O 1
ATOM 887 N N . HIS A 1 107 ? 2.227 -2.895 -3.993 1.00 95.12 107 HIS A N 1
ATOM 888 C CA . HIS A 1 107 ? 1.834 -2.832 -2.594 1.00 95.12 107 HIS A CA 1
ATOM 889 C C . HIS A 1 107 ? 0.667 -1.871 -2.457 1.00 95.12 107 HIS A C 1
ATOM 891 O O . HIS A 1 107 ? 0.733 -0.718 -2.880 1.00 95.12 107 HIS A O 1
ATOM 897 N N . SER A 1 108 ? -0.402 -2.353 -1.831 1.00 94.94 108 SER A N 1
ATOM 898 C CA . SER A 1 108 ? -1.566 -1.535 -1.548 1.00 94.94 108 SER A CA 1
ATOM 899 C C . SER A 1 108 ? -1.316 -0.619 -0.353 1.00 94.94 108 SER A C 1
ATOM 901 O O . SER A 1 108 ? -0.752 -1.052 0.654 1.00 94.94 108 SER A O 1
ATOM 903 N N . VAL A 1 109 ? -1.831 0.613 -0.404 1.00 93.50 109 VAL A N 1
ATOM 904 C CA . VAL A 1 109 ? -1.884 1.512 0.769 1.00 93.50 109 VAL A CA 1
ATOM 905 C C . VAL A 1 109 ? -2.544 0.845 1.983 1.00 93.50 109 VAL A C 1
ATOM 907 O O . VAL A 1 109 ? -2.194 1.137 3.126 1.00 93.50 109 VAL A O 1
ATOM 910 N N . TRP A 1 110 ? -3.465 -0.091 1.740 1.00 93.88 110 TRP A N 1
ATOM 911 C CA . TRP A 1 110 ? -4.208 -0.800 2.773 1.00 93.88 110 TRP A CA 1
ATOM 912 C C . TRP A 1 110 ? -3.384 -1.837 3.521 1.00 93.88 110 TRP A C 1
ATOM 914 O O . TRP A 1 110 ? -3.735 -2.159 4.649 1.00 93.88 110 TRP A O 1
ATOM 924 N N . HIS A 1 111 ? -2.258 -2.313 2.984 1.00 95.31 111 HIS A N 1
ATOM 925 C CA . HIS A 1 111 ? -1.380 -3.214 3.741 1.00 95.31 111 HIS A CA 1
ATOM 926 C C . HIS A 1 111 ? -0.842 -2.557 5.021 1.00 95.31 111 HIS A C 1
ATOM 928 O O . HIS A 1 111 ? -0.594 -3.235 6.018 1.00 95.31 111 HIS A O 1
ATOM 934 N N . GLN A 1 112 ? -0.736 -1.226 5.029 1.00 93.88 112 GLN A N 1
ATOM 935 C CA . GLN A 1 112 ? -0.344 -0.464 6.211 1.00 93.88 112 GLN A CA 1
ATOM 936 C C . GLN A 1 112 ? -1.460 -0.386 7.262 1.00 93.88 112 GLN A C 1
ATOM 938 O O . GLN A 1 112 ? -1.181 -0.099 8.420 1.00 93.88 112 GLN A O 1
ATOM 943 N N . PHE A 1 113 ? -2.715 -0.672 6.912 1.00 90.50 113 PHE A N 1
ATOM 944 C CA . PHE A 1 113 ? -3.840 -0.617 7.844 1.00 90.50 113 PHE A CA 1
ATOM 945 C C . PHE A 1 113 ? -3.721 -1.721 8.907 1.00 90.50 113 PHE A C 1
ATOM 947 O O . PHE A 1 113 ? -3.810 -2.905 8.591 1.00 90.50 113 PHE A O 1
ATOM 954 N N . ARG A 1 114 ? -3.515 -1.360 10.179 1.00 87.38 114 ARG A N 1
ATOM 955 C CA . ARG A 1 114 ? -3.188 -2.290 11.280 1.00 87.38 114 ARG A CA 1
ATOM 956 C C . ARG A 1 114 ? -4.237 -3.378 11.500 1.00 87.38 114 ARG A C 1
ATOM 958 O O . ARG A 1 114 ? -3.878 -4.485 11.899 1.00 87.38 114 ARG A O 1
ATOM 965 N N . ALA A 1 115 ? -5.506 -3.071 11.225 1.00 81.44 115 ALA A N 1
ATOM 966 C CA . ALA A 1 115 ? -6.611 -4.022 11.359 1.00 81.44 115 ALA A CA 1
ATOM 967 C C . ALA A 1 115 ? -6.555 -5.123 10.305 1.00 81.44 115 ALA A C 1
ATOM 969 O O . ALA A 1 115 ? -6.996 -6.243 10.545 1.00 81.44 115 ALA A O 1
ATOM 970 N N . LEU A 1 116 ? -5.986 -4.818 9.140 1.00 87.25 116 LEU A N 1
ATOM 971 C CA . LEU A 1 116 ? -5.827 -5.782 8.072 1.00 87.25 116 LEU A CA 1
ATOM 972 C C . LEU A 1 116 ? -4.709 -6.754 8.452 1.00 87.25 116 LEU A C 1
ATOM 974 O O . LEU A 1 116 ? -3.547 -6.360 8.487 1.00 87.25 116 LEU A O 1
ATOM 978 N N . ARG A 1 117 ? -5.040 -8.008 8.780 1.00 88.06 117 ARG A N 1
ATOM 979 C CA . ARG A 1 117 ? -4.054 -9.043 9.160 1.00 88.06 117 ARG A CA 1
ATOM 980 C C . ARG A 1 117 ? -3.576 -9.877 7.976 1.00 88.06 117 ARG A C 1
ATOM 982 O O . ARG A 1 117 ? -2.399 -10.224 7.932 1.00 88.06 117 ARG A O 1
ATOM 989 N N . SER A 1 118 ? -4.456 -10.115 7.013 1.00 91.75 118 SER A N 1
ATOM 990 C CA . SER A 1 118 ? -4.180 -10.873 5.792 1.00 91.75 118 SER A CA 1
ATOM 991 C C . SER A 1 118 ? -4.399 -10.008 4.558 1.00 91.75 118 SER A C 1
ATOM 993 O O . SER A 1 118 ? -5.137 -9.028 4.598 1.00 91.75 118 SER A O 1
ATOM 995 N N . CYS A 1 119 ? -3.747 -10.348 3.452 1.00 95.00 119 CYS A N 1
ATOM 996 C CA . CYS A 1 119 ? -3.937 -9.674 2.177 1.00 95.00 119 CYS A CA 1
ATOM 997 C C . CYS A 1 119 ? -5.341 -9.967 1.610 1.00 95.00 119 CYS A C 1
ATOM 999 O O . CYS A 1 119 ? -5.646 -11.130 1.369 1.00 95.00 119 CYS A O 1
ATOM 1001 N N . PRO A 1 120 ? -6.166 -8.956 1.286 1.00 92.50 120 PRO A N 1
ATOM 1002 C CA . PRO A 1 120 ? -7.491 -9.164 0.690 1.00 92.50 120 PRO A CA 1
ATOM 1003 C C . PRO A 1 120 ? -7.479 -9.824 -0.691 1.00 92.50 120 PRO A C 1
ATOM 1005 O O . PRO A 1 120 ? -8.515 -10.324 -1.132 1.00 92.50 120 PRO A O 1
ATOM 1008 N N . LEU A 1 121 ? -6.334 -9.788 -1.383 1.00 93.88 121 LEU A N 1
ATOM 1009 C CA . LEU A 1 121 ? -6.159 -10.376 -2.712 1.00 93.88 121 LEU A CA 1
ATOM 1010 C C . LEU A 1 121 ? -5.751 -11.849 -2.622 1.00 93.88 121 LEU A C 1
ATOM 1012 O O . LEU A 1 121 ? -6.347 -12.687 -3.288 1.00 93.88 121 LEU A O 1
ATOM 1016 N N . HIS A 1 122 ? -4.775 -12.157 -1.766 1.00 95.31 122 HIS A N 1
ATOM 1017 C CA . HIS A 1 122 ? -4.121 -13.470 -1.729 1.00 95.31 122 HIS A CA 1
ATOM 1018 C C . HIS A 1 122 ? -4.437 -14.306 -0.484 1.00 95.31 122 HIS A C 1
ATOM 1020 O O . HIS A 1 122 ? -3.984 -15.439 -0.392 1.00 95.31 122 HIS A O 1
ATOM 1026 N N . ASP A 1 123 ? -5.154 -13.744 0.491 1.00 93.62 123 ASP A N 1
ATOM 1027 C CA . ASP A 1 123 ? -5.516 -14.389 1.762 1.00 93.62 123 ASP A CA 1
ATOM 1028 C C . ASP A 1 123 ? -4.322 -14.934 2.574 1.00 93.62 123 ASP A C 1
ATOM 1030 O O . ASP A 1 123 ? -4.429 -15.863 3.368 1.00 93.62 123 ASP A O 1
ATOM 1034 N N . VAL A 1 124 ? -3.146 -14.327 2.392 1.00 95.06 124 VAL A N 1
ATOM 1035 C CA . VAL A 1 124 ? -1.934 -14.648 3.159 1.00 95.06 124 VAL A CA 1
ATOM 1036 C C . VAL A 1 124 ? -1.667 -13.597 4.236 1.00 95.06 124 VAL A C 1
ATOM 1038 O O . VAL A 1 124 ? -1.954 -12.417 4.003 1.00 95.06 124 VAL A O 1
ATOM 1041 N N . PRO A 1 125 ? -1.070 -13.966 5.385 1.00 95.19 125 PRO A N 1
ATOM 1042 C CA . PRO A 1 125 ? -0.702 -13.005 6.420 1.00 95.19 125 PRO A CA 1
ATOM 1043 C C . PRO A 1 125 ? 0.199 -11.884 5.890 1.00 95.19 125 PRO A C 1
ATOM 1045 O O . PRO A 1 125 ? 1.161 -12.127 5.155 1.00 95.19 125 PRO A O 1
ATOM 1048 N N . LEU A 1 126 ? -0.090 -10.647 6.295 1.00 96.88 126 LEU A N 1
ATOM 1049 C CA . LEU A 1 126 ? 0.789 -9.510 6.038 1.00 96.88 126 LEU A CA 1
ATOM 1050 C C . LEU A 1 126 ? 2.007 -9.578 6.959 1.00 96.88 126 LEU A C 1
ATOM 1052 O O . LEU A 1 126 ? 1.874 -9.746 8.172 1.00 96.88 126 LEU A O 1
ATOM 1056 N N . ARG A 1 127 ? 3.195 -9.398 6.384 1.00 97.50 127 ARG A N 1
ATOM 1057 C CA . ARG A 1 127 ? 4.475 -9.445 7.095 1.00 97.50 127 ARG A CA 1
ATOM 1058 C C . ARG A 1 127 ? 4.992 -8.049 7.403 1.00 97.50 127 ARG A C 1
ATOM 1060 O O . ARG A 1 127 ? 4.756 -7.119 6.642 1.00 97.50 127 ARG A O 1
ATOM 1067 N N . SER A 1 128 ? 5.744 -7.936 8.492 1.00 96.75 128 SER A N 1
ATOM 1068 C CA . SER A 1 128 ? 6.500 -6.742 8.913 1.00 96.75 128 SER A CA 1
ATOM 1069 C C . SER A 1 128 ? 7.977 -7.074 9.166 1.00 96.75 128 SER A C 1
ATOM 1071 O O . SER A 1 128 ? 8.676 -6.414 9.932 1.00 96.75 128 SER A O 1
ATOM 1073 N N . GLU A 1 129 ? 8.445 -8.159 8.557 1.00 97.19 129 GLU A N 1
ATOM 1074 C CA . GLU A 1 129 ? 9.792 -8.708 8.678 1.00 97.19 129 GLU A CA 1
ATOM 1075 C C . GLU A 1 129 ? 10.235 -9.254 7.321 1.00 97.19 129 GLU A C 1
ATOM 1077 O O . GLU A 1 129 ? 9.397 -9.614 6.498 1.00 97.19 129 GLU A O 1
ATOM 1082 N N . CYS A 1 130 ? 11.538 -9.304 7.065 1.00 96.62 130 CYS A N 1
ATOM 1083 C CA . CYS A 1 130 ? 12.108 -9.841 5.830 1.00 96.62 130 CYS A CA 1
ATOM 1084 C C . CYS A 1 130 ? 11.866 -11.355 5.703 1.00 96.62 130 CYS A C 1
ATOM 1086 O O . CYS A 1 130 ? 12.199 -12.097 6.630 1.00 96.62 130 CYS A O 1
ATOM 1088 N N . CYS A 1 131 ? 11.397 -11.833 4.542 1.00 96.56 131 CYS A N 1
ATOM 1089 C CA . CYS A 1 131 ? 11.224 -13.268 4.295 1.00 96.56 131 CYS A CA 1
ATOM 1090 C C . CYS A 1 131 ? 12.523 -14.072 4.383 1.00 96.56 131 CYS A C 1
ATOM 1092 O O . CYS A 1 131 ? 12.471 -15.255 4.705 1.00 96.56 131 CYS A O 1
ATOM 1094 N N . TYR A 1 132 ? 13.664 -13.440 4.108 1.00 95.62 132 TYR A N 1
ATOM 1095 C CA . TYR A 1 132 ? 14.958 -14.113 4.083 1.00 95.62 132 TYR A CA 1
ATOM 1096 C C . TYR A 1 132 ? 15.634 -14.172 5.460 1.00 95.62 132 TYR A C 1
ATOM 1098 O O . TYR A 1 132 ? 16.075 -15.232 5.887 1.00 95.62 132 TYR A O 1
ATOM 1106 N N . CYS A 1 133 ? 15.737 -13.037 6.165 1.00 96.94 133 CYS A N 1
ATOM 1107 C CA . CYS A 1 133 ? 16.504 -12.950 7.417 1.00 96.94 133 CYS A CA 1
ATOM 1108 C C . CYS A 1 133 ? 15.666 -12.732 8.685 1.00 96.94 133 CYS A C 1
ATOM 1110 O O . CYS A 1 133 ? 16.240 -12.672 9.769 1.00 96.94 133 CYS A O 1
ATOM 1112 N N . GLY A 1 134 ? 14.348 -12.539 8.572 1.00 97.12 134 GLY A N 1
ATOM 1113 C CA . GLY A 1 134 ? 13.463 -12.286 9.717 1.00 97.12 134 GLY A CA 1
ATOM 1114 C C . GLY A 1 134 ? 13.653 -10.928 10.404 1.00 97.12 134 GLY A C 1
ATOM 1115 O O . GLY A 1 134 ? 12.993 -10.643 11.396 1.00 97.12 134 GLY A O 1
ATOM 1116 N N . HIS A 1 135 ? 14.538 -10.057 9.908 1.00 96.69 135 HIS A N 1
ATOM 1117 C CA . HIS A 1 135 ? 14.698 -8.726 10.490 1.00 96.69 135 HIS A CA 1
ATOM 1118 C C . HIS A 1 135 ? 13.465 -7.861 10.215 1.00 96.69 135 HIS A C 1
ATOM 1120 O O . HIS A 1 135 ? 12.920 -7.906 9.108 1.00 96.69 135 HIS A O 1
ATOM 1126 N N . ALA A 1 136 ? 13.072 -7.046 11.195 1.00 96.31 136 ALA A N 1
ATOM 1127 C CA . ALA A 1 136 ? 11.960 -6.116 11.060 1.00 96.31 136 ALA A CA 1
ATOM 1128 C C . ALA A 1 136 ? 12.151 -5.190 9.848 1.00 96.31 136 ALA A C 1
ATOM 1130 O O . ALA A 1 136 ? 13.260 -4.749 9.532 1.00 96.31 136 ALA A O 1
ATOM 1131 N N . THR A 1 137 ? 11.062 -4.907 9.144 1.00 93.88 137 THR A N 1
ATOM 1132 C CA . THR A 1 137 ? 11.071 -3.949 8.037 1.00 93.88 137 THR A CA 1
ATOM 1133 C C . THR A 1 137 ? 11.338 -2.537 8.534 1.00 93.88 137 THR A C 1
ATOM 1135 O O . THR A 1 137 ? 10.919 -2.185 9.631 1.00 93.88 137 THR A O 1
ATOM 1138 N N . ALA A 1 138 ? 11.977 -1.711 7.708 1.00 90.56 138 ALA A N 1
ATOM 1139 C CA . ALA A 1 138 ? 12.210 -0.310 8.032 1.00 90.56 138 ALA A CA 1
ATOM 1140 C C . ALA A 1 138 ? 10.907 0.517 7.951 1.00 90.56 138 ALA A C 1
ATOM 1142 O O . ALA A 1 138 ? 9.918 0.077 7.345 1.00 90.56 138 ALA A O 1
ATOM 1143 N N . PRO A 1 139 ? 10.894 1.732 8.526 1.00 89.69 139 PRO A N 1
ATOM 1144 C CA . PRO A 1 139 ? 9.858 2.720 8.262 1.00 89.69 139 PRO A CA 1
ATOM 1145 C C . PRO A 1 139 ? 9.627 2.937 6.761 1.00 89.69 139 PRO A C 1
ATOM 1147 O O . PRO A 1 139 ? 10.574 2.979 5.974 1.00 89.69 139 PRO A O 1
ATOM 1150 N N . LEU A 1 140 ? 8.371 3.127 6.351 1.00 83.69 140 LEU A N 1
ATOM 1151 C CA . LEU A 1 140 ? 8.001 3.297 4.938 1.00 83.69 140 LEU A CA 1
ATOM 1152 C C . LEU A 1 140 ? 8.731 4.479 4.276 1.00 83.69 140 LEU A C 1
ATOM 1154 O O . LEU A 1 140 ? 9.163 4.390 3.127 1.00 83.69 140 LEU A O 1
ATOM 1158 N N . SER A 1 141 ? 8.929 5.567 5.026 1.00 79.56 141 SER A N 1
ATOM 1159 C CA . SER A 1 141 ? 9.684 6.747 4.586 1.00 79.56 141 SER A CA 1
ATOM 1160 C C . SER A 1 141 ? 11.118 6.413 4.186 1.00 79.56 141 SER A C 1
ATOM 1162 O O . SER A 1 141 ? 11.678 7.033 3.292 1.00 79.56 141 SER A O 1
ATOM 1164 N N . GLU A 1 142 ? 11.725 5.416 4.823 1.00 79.38 142 GLU A N 1
ATOM 1165 C CA . GLU A 1 142 ? 13.088 5.012 4.508 1.00 79.38 142 GLU A CA 1
ATOM 1166 C C . GLU A 1 142 ? 13.188 4.179 3.232 1.00 79.38 142 GLU A C 1
ATOM 1168 O O . GLU A 1 142 ? 14.252 4.159 2.616 1.00 79.38 142 GLU A O 1
ATOM 1173 N N . HIS A 1 143 ? 12.106 3.507 2.835 1.00 74.94 143 HIS A N 1
ATOM 1174 C CA . HIS A 1 143 ? 12.027 2.838 1.541 1.00 74.94 143 HIS A CA 1
ATOM 1175 C C . HIS A 1 143 ? 11.892 3.870 0.416 1.00 74.94 143 HIS A C 1
ATOM 1177 O O . HIS A 1 143 ? 12.610 3.788 -0.567 1.00 74.94 143 HIS A O 1
ATOM 1183 N N . LEU A 1 144 ? 11.106 4.933 0.591 1.00 68.00 144 LEU A N 1
ATOM 1184 C CA . LEU A 1 144 ? 11.046 6.018 -0.403 1.00 68.00 144 LEU A CA 1
ATOM 1185 C C . LEU A 1 144 ? 12.415 6.671 -0.674 1.00 68.00 144 LEU A C 1
ATOM 1187 O O . LEU A 1 144 ? 12.673 7.125 -1.784 1.00 68.00 144 LEU A O 1
ATOM 1191 N N . ASN A 1 145 ? 13.300 6.673 0.325 1.00 62.09 145 ASN A N 1
ATOM 1192 C CA . ASN A 1 145 ? 14.565 7.404 0.295 1.00 62.09 145 ASN A CA 1
ATOM 1193 C C . ASN A 1 145 ? 15.773 6.603 -0.216 1.00 62.09 145 ASN A C 1
ATOM 1195 O O . ASN A 1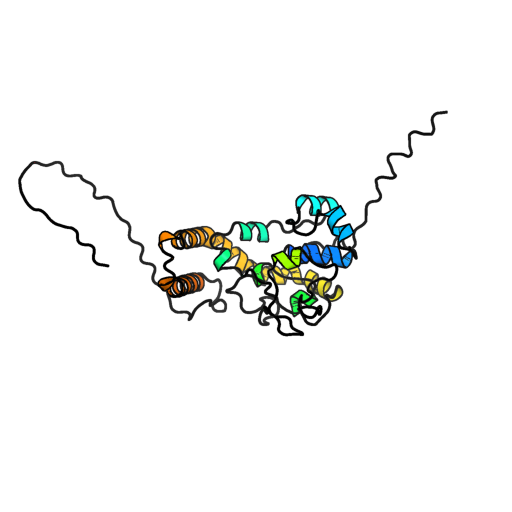 145 ? 16.865 7.166 -0.279 1.00 62.09 145 ASN A O 1
ATOM 1199 N N . CYS A 1 146 ? 15.646 5.301 -0.492 1.00 52.94 146 CYS A N 1
ATOM 1200 C CA . CYS A 1 146 ? 16.826 4.446 -0.630 1.00 52.94 146 CYS A CA 1
ATOM 1201 C C . CYS A 1 146 ? 16.681 3.342 -1.685 1.00 52.94 146 CYS A C 1
ATOM 1203 O O . CYS A 1 146 ? 15.805 2.489 -1.561 1.00 52.94 146 CYS A O 1
ATOM 1205 N N . ARG A 1 147 ? 17.700 3.277 -2.560 1.00 59.12 147 ARG A N 1
ATOM 1206 C CA . ARG A 1 147 ? 18.148 2.162 -3.417 1.00 59.12 147 ARG A CA 1
ATOM 1207 C C . ARG A 1 147 ? 17.570 2.085 -4.833 1.00 59.12 147 ARG A C 1
ATOM 1209 O O . ARG A 1 147 ? 16.367 2.028 -5.047 1.00 59.12 147 ARG A O 1
ATOM 1216 N N . ALA A 1 148 ? 18.495 1.882 -5.773 1.00 55.44 148 ALA A N 1
ATOM 1217 C CA . ALA A 1 148 ? 18.259 1.452 -7.154 1.00 55.44 148 ALA A CA 1
ATOM 1218 C C . ALA A 1 148 ? 17.624 0.045 -7.279 1.00 55.44 148 ALA A C 1
ATOM 1220 O O . ALA A 1 148 ? 17.196 -0.344 -8.361 1.00 55.44 148 ALA A O 1
ATOM 1221 N N . LYS A 1 149 ? 17.562 -0.735 -6.184 1.00 71.00 149 LYS A N 1
ATOM 1222 C CA . LYS A 1 149 ? 16.892 -2.044 -6.138 1.00 71.00 149 LYS A CA 1
ATOM 1223 C C . LYS A 1 149 ? 15.661 -2.005 -5.227 1.00 71.00 149 LYS A C 1
ATOM 1225 O O . LYS A 1 149 ? 15.817 -1.751 -4.026 1.00 71.00 149 LYS A O 1
ATOM 1230 N N . PRO A 1 150 ? 14.461 -2.277 -5.766 1.00 79.69 150 PRO A N 1
ATOM 1231 C CA . PRO A 1 150 ? 13.227 -2.186 -5.009 1.00 79.69 150 PRO A CA 1
ATOM 1232 C C . PRO A 1 150 ? 13.107 -3.323 -3.986 1.00 79.69 150 PRO A C 1
ATOM 1234 O O . PRO A 1 150 ? 13.539 -4.449 -4.185 1.00 79.69 150 PRO A O 1
ATOM 1237 N N . PHE A 1 151 ? 12.489 -2.995 -2.864 1.00 85.06 151 PHE A N 1
ATOM 1238 C CA . PHE A 1 151 ? 12.049 -3.870 -1.775 1.00 85.06 151 PHE A CA 1
ATOM 1239 C C . PHE A 1 151 ? 13.139 -4.736 -1.162 1.00 85.06 151 PHE A C 1
ATOM 1241 O O . PHE A 1 151 ? 12.850 -5.817 -0.672 1.00 85.06 151 PHE A O 1
ATOM 1248 N N . CYS A 1 152 ? 14.385 -4.271 -1.123 1.00 90.00 152 CYS A N 1
ATOM 1249 C CA . CYS A 1 152 ? 15.446 -4.993 -0.430 1.00 90.00 152 CYS A CA 1
ATOM 1250 C C . CYS A 1 152 ? 15.453 -4.700 1.078 1.00 90.00 152 CYS A C 1
ATOM 1252 O O . CYS A 1 152 ? 15.328 -3.557 1.525 1.00 90.00 152 CYS A O 1
ATOM 1254 N N . CYS A 1 153 ? 15.693 -5.737 1.876 1.00 91.69 153 CYS A N 1
ATOM 1255 C CA . CYS A 1 153 ? 15.943 -5.634 3.306 1.00 91.69 153 CYS A CA 1
ATOM 1256 C C . CYS A 1 153 ? 17.204 -4.800 3.579 1.00 91.69 153 CYS A C 1
ATOM 1258 O O . CYS A 1 153 ? 18.236 -4.964 2.922 1.00 91.69 153 CYS A O 1
ATOM 1260 N N . LYS A 1 154 ? 17.163 -3.923 4.588 1.00 88.25 154 LYS A N 1
ATOM 1261 C CA . LYS A 1 154 ? 18.338 -3.127 4.969 1.00 88.25 154 LYS A CA 1
ATOM 1262 C C . LYS A 1 154 ? 19.455 -3.955 5.598 1.00 88.25 154 LYS A C 1
ATOM 1264 O O . LYS A 1 154 ? 20.615 -3.617 5.400 1.00 88.25 154 LYS A O 1
ATOM 1269 N N . SER A 1 155 ? 19.101 -5.041 6.280 1.00 92.38 155 SER A N 1
ATOM 1270 C CA . SER A 1 155 ? 20.043 -5.853 7.055 1.00 92.38 155 SER A CA 1
ATOM 1271 C C . SER A 1 155 ? 20.738 -6.934 6.229 1.00 92.38 155 SER A C 1
ATOM 1273 O O . SER A 1 155 ? 21.918 -7.180 6.439 1.00 92.38 155 SER A O 1
ATOM 1275 N N . CYS A 1 156 ? 20.035 -7.584 5.292 1.00 94.25 156 CYS A N 1
ATOM 1276 C CA . CYS A 1 156 ? 20.607 -8.668 4.475 1.00 94.25 156 CYS A CA 1
ATOM 1277 C C . CYS A 1 156 ? 20.670 -8.369 2.972 1.00 94.25 156 CYS A C 1
ATOM 1279 O O . CYS A 1 156 ? 21.173 -9.194 2.216 1.00 94.25 156 CYS A O 1
ATOM 1281 N N . SER A 1 157 ? 20.140 -7.227 2.526 1.00 91.50 157 SER A N 1
ATOM 1282 C CA . SER A 1 157 ? 20.093 -6.809 1.115 1.00 91.50 157 SER A CA 1
ATOM 1283 C C . SER A 1 157 ? 19.317 -7.727 0.159 1.00 91.50 157 SER A C 1
ATOM 1285 O O . SER A 1 157 ? 19.226 -7.406 -1.021 1.00 91.50 157 SER A O 1
ATOM 1287 N N . GLN A 1 158 ? 18.704 -8.808 0.649 1.00 93.81 158 GLN A N 1
ATOM 1288 C CA . GLN A 1 158 ? 17.787 -9.652 -0.122 1.00 93.81 158 GLN A CA 1
ATOM 1289 C C . GLN A 1 158 ? 16.418 -8.990 -0.276 1.00 93.81 158 GLN A C 1
ATOM 1291 O O . GLN A 1 158 ? 16.041 -8.143 0.540 1.00 93.81 158 GLN A O 1
ATOM 1296 N N . TYR A 1 159 ? 15.660 -9.387 -1.298 1.00 93.44 159 TYR A N 1
ATOM 1297 C CA . TYR A 1 159 ? 14.282 -8.936 -1.479 1.00 93.44 159 TYR A CA 1
ATOM 1298 C C . TYR A 1 159 ? 13.413 -9.320 -0.275 1.00 93.44 159 TYR A C 1
ATOM 1300 O O . TYR A 1 159 ? 13.479 -10.442 0.226 1.00 93.44 159 TYR A O 1
ATOM 1308 N N . LEU A 1 160 ? 12.591 -8.381 0.194 1.00 94.50 160 LEU A N 1
ATOM 1309 C CA . LEU A 1 160 ? 11.713 -8.542 1.350 1.00 94.50 160 LEU A CA 1
ATOM 1310 C C . LEU A 1 160 ? 10.773 -9.724 1.145 1.00 94.50 160 LEU A C 1
ATOM 1312 O O . LEU A 1 160 ? 10.660 -10.539 2.048 1.00 94.50 160 LEU A O 1
ATOM 1316 N N . ALA A 1 161 ? 10.189 -9.855 -0.049 1.00 94.69 161 ALA A N 1
ATOM 1317 C CA . ALA A 1 161 ? 9.317 -10.966 -0.423 1.00 94.69 161 ALA A CA 1
ATOM 1318 C C . ALA A 1 161 ? 10.030 -12.326 -0.488 1.00 94.69 161 ALA A C 1
ATOM 1320 O O . ALA A 1 161 ? 9.366 -13.356 -0.459 1.00 94.69 161 ALA A O 1
ATOM 1321 N N . GLY A 1 162 ? 11.366 -12.345 -0.535 1.00 94.56 162 GLY A N 1
ATOM 1322 C CA . GLY A 1 162 ? 12.158 -13.540 -0.833 1.00 94.56 162 GLY A CA 1
ATOM 1323 C C . GLY A 1 162 ? 12.320 -13.815 -2.331 1.00 94.56 162 GLY A C 1
ATOM 1324 O O . GLY A 1 162 ? 13.108 -14.684 -2.688 1.00 94.56 162 GLY A O 1
ATOM 1325 N N . ALA A 1 163 ? 11.641 -13.047 -3.184 1.00 93.81 163 ALA A N 1
ATOM 1326 C CA . ALA A 1 163 ? 11.722 -13.104 -4.638 1.00 93.81 163 ALA A CA 1
ATOM 1327 C C . ALA A 1 163 ? 11.927 -11.698 -5.221 1.00 93.81 163 ALA A C 1
ATOM 1329 O O . ALA A 1 163 ? 11.545 -10.696 -4.607 1.00 93.81 163 ALA A O 1
ATOM 1330 N N . GLU A 1 164 ? 12.576 -11.637 -6.382 1.00 93.00 164 GLU A N 1
ATOM 1331 C CA . GLU A 1 164 ? 12.708 -10.411 -7.170 1.00 93.00 164 GLU A CA 1
ATOM 1332 C C . GLU A 1 164 ? 11.350 -10.012 -7.760 1.00 93.00 164 GLU A C 1
ATOM 1334 O O . GLU A 1 164 ? 10.575 -10.902 -8.103 1.00 93.00 164 GLU A O 1
ATOM 1339 N N . PRO A 1 165 ? 11.041 -8.709 -7.895 1.00 92.50 165 PRO A N 1
ATOM 1340 C CA . PRO A 1 165 ? 9.832 -8.306 -8.591 1.00 92.50 165 PRO A CA 1
ATOM 1341 C C . PRO A 1 165 ? 9.799 -8.794 -10.044 1.00 92.50 165 PRO A C 1
ATOM 1343 O O . PRO A 1 165 ? 10.775 -8.638 -10.778 1.00 92.50 165 PRO A O 1
ATOM 1346 N N . ASP A 1 166 ? 8.654 -9.326 -10.456 1.00 93.75 166 ASP A N 1
ATOM 1347 C CA . ASP A 1 166 ? 8.420 -9.911 -11.771 1.00 93.75 166 ASP A CA 1
ATOM 1348 C C . ASP A 1 166 ? 7.417 -9.054 -12.562 1.00 93.75 166 ASP A C 1
ATOM 1350 O O . ASP A 1 166 ? 6.343 -8.680 -12.074 1.00 93.75 166 ASP A O 1
ATOM 1354 N N . LEU A 1 167 ? 7.792 -8.703 -13.794 1.00 91.19 167 LEU A N 1
ATOM 1355 C CA . LEU A 1 167 ? 6.964 -7.884 -14.671 1.00 91.19 167 LEU A CA 1
ATOM 1356 C C . LEU A 1 167 ? 5.772 -8.663 -15.228 1.00 91.19 167 LEU A C 1
ATOM 1358 O O . LEU A 1 167 ? 4.699 -8.078 -15.347 1.00 91.19 167 LEU A O 1
ATOM 1362 N N . ASP A 1 168 ? 5.933 -9.943 -15.548 1.00 95.69 168 ASP A N 1
ATOM 1363 C CA . ASP A 1 168 ? 4.849 -10.757 -16.097 1.00 95.69 168 ASP A CA 1
ATOM 1364 C C . ASP A 1 168 ? 3.763 -10.947 -15.030 1.00 95.69 168 ASP A C 1
ATOM 1366 O O . ASP A 1 168 ? 2.585 -10.707 -15.294 1.00 95.69 168 ASP A O 1
ATOM 1370 N N . LEU A 1 169 ? 4.161 -11.188 -13.775 1.00 95.75 169 LEU A N 1
ATOM 1371 C CA . LEU A 1 169 ? 3.222 -11.214 -12.646 1.00 95.75 169 LEU A CA 1
ATOM 1372 C C . LEU A 1 169 ? 2.535 -9.860 -12.407 1.00 95.75 169 LEU A C 1
ATOM 1374 O O . LEU A 1 169 ? 1.389 -9.807 -11.955 1.00 95.75 169 LEU A O 1
ATOM 1378 N N . HIS A 1 170 ? 3.216 -8.746 -12.687 1.00 94.56 170 HIS A N 1
ATOM 1379 C CA . HIS A 1 170 ? 2.594 -7.423 -12.625 1.00 94.56 170 HIS A CA 1
ATOM 1380 C C . HIS A 1 170 ? 1.542 -7.228 -13.725 1.00 94.56 170 HIS A C 1
ATOM 1382 O O . HIS A 1 170 ? 0.495 -6.629 -13.469 1.00 94.56 170 HIS A O 1
ATOM 1388 N N . LEU A 1 171 ? 1.807 -7.721 -14.937 1.00 95.06 171 LEU A N 1
ATOM 1389 C CA . LEU A 1 171 ? 0.854 -7.685 -16.048 1.00 95.06 171 LEU A CA 1
ATOM 1390 C C . LEU A 1 171 ? -0.374 -8.556 -15.744 1.00 95.06 171 LEU A C 1
ATOM 1392 O O . LEU A 1 171 ? -1.499 -8.086 -15.904 1.00 95.06 171 LEU A O 1
ATOM 1396 N N . ASP A 1 172 ? -0.176 -9.745 -15.177 1.00 96.19 172 ASP A N 1
ATOM 1397 C CA . ASP A 1 172 ? -1.277 -10.594 -14.704 1.00 96.19 172 ASP A CA 1
ATOM 1398 C C . ASP A 1 172 ? -2.123 -9.893 -13.628 1.00 96.19 172 ASP A C 1
ATOM 1400 O O . ASP A 1 172 ? -3.349 -10.031 -13.577 1.00 96.19 172 ASP A O 1
ATOM 1404 N N . LEU A 1 173 ? -1.481 -9.118 -12.747 1.00 94.88 173 LEU A N 1
ATOM 1405 C CA . LEU A 1 173 ? -2.174 -8.338 -11.723 1.00 94.88 173 LEU A CA 1
ATOM 1406 C C . LEU A 1 173 ? -2.937 -7.141 -12.320 1.00 94.88 173 LEU A C 1
ATOM 1408 O O . LEU A 1 173 ? -3.989 -6.761 -11.797 1.00 94.88 173 LEU A O 1
ATOM 1412 N N . LEU A 1 174 ? -2.447 -6.564 -13.421 1.00 93.75 174 LEU A N 1
ATOM 1413 C CA . LEU A 1 174 ? -3.132 -5.502 -14.162 1.00 93.75 174 LEU A CA 1
ATOM 1414 C C . LEU A 1 174 ? -4.452 -5.989 -14.758 1.00 93.75 174 LEU A C 1
ATOM 1416 O O . LEU A 1 174 ? -5.473 -5.313 -14.598 1.00 93.75 174 LEU A O 1
ATOM 1420 N N . ASP A 1 175 ? -4.465 -7.189 -15.333 1.00 95.06 175 ASP A N 1
ATOM 1421 C CA . ASP A 1 175 ? -5.689 -7.825 -15.833 1.00 95.06 175 ASP A CA 1
ATOM 1422 C C . ASP A 1 175 ? -6.702 -8.112 -14.706 1.00 95.06 175 ASP A C 1
ATOM 1424 O O . ASP A 1 175 ? -7.913 -8.195 -14.931 1.00 95.06 175 ASP A O 1
ATOM 1428 N N . GLN A 1 176 ? -6.228 -8.172 -13.458 1.00 95.31 176 GLN A N 1
ATOM 1429 C CA . GLN A 1 176 ? -7.041 -8.361 -12.256 1.00 95.31 176 GLN A CA 1
ATOM 1430 C C . GLN A 1 176 ? -7.481 -7.052 -11.581 1.00 95.31 176 GLN A C 1
ATOM 1432 O O . GLN A 1 176 ? -8.095 -7.098 -10.510 1.00 95.31 176 GLN A O 1
ATOM 1437 N N . ALA A 1 177 ? -7.253 -5.881 -12.186 1.00 94.38 177 ALA A N 1
ATOM 1438 C CA . ALA A 1 177 ? -7.640 -4.591 -11.605 1.00 94.38 177 ALA A CA 1
ATOM 1439 C C . ALA A 1 177 ? -9.100 -4.526 -11.082 1.00 94.38 177 ALA A C 1
ATOM 1441 O O . ALA A 1 177 ? -9.300 -4.027 -9.968 1.00 94.38 177 ALA A O 1
ATOM 1442 N N . PRO A 1 178 ? -10.127 -5.075 -11.774 1.00 95.19 178 PRO A N 1
ATOM 1443 C CA . PRO A 1 178 ? -11.491 -5.111 -11.238 1.00 95.19 178 PRO A CA 1
ATOM 1444 C C . PRO A 1 178 ? -11.623 -5.915 -9.936 1.00 95.19 178 PRO A C 1
ATOM 1446 O O . PRO A 1 178 ? -12.380 -5.528 -9.043 1.00 95.19 178 PRO A O 1
ATOM 1449 N N . ALA A 1 179 ? -10.876 -7.015 -9.798 1.00 92.88 179 ALA A N 1
ATOM 1450 C CA . ALA A 1 179 ? -10.857 -7.817 -8.578 1.00 92.88 179 ALA A CA 1
ATOM 1451 C C . ALA A 1 179 ? -10.175 -7.062 -7.428 1.00 92.88 179 ALA A C 1
ATOM 1453 O O . ALA A 1 179 ? -10.657 -7.121 -6.294 1.00 92.88 179 ALA A O 1
ATOM 1454 N N . ILE A 1 180 ? -9.118 -6.293 -7.720 1.00 94.69 180 ILE A N 1
ATOM 1455 C CA . ILE A 1 180 ? -8.470 -5.420 -6.732 1.00 94.69 180 ILE A CA 1
ATOM 1456 C C . ILE A 1 180 ? -9.476 -4.410 -6.169 1.00 94.69 180 ILE A C 1
ATOM 1458 O O . ILE A 1 180 ? -9.621 -4.313 -4.948 1.00 94.69 180 ILE A O 1
ATOM 1462 N N . CYS A 1 181 ? -10.219 -3.715 -7.038 1.00 93.00 181 CYS A N 1
ATOM 1463 C CA . CYS A 1 181 ? -11.297 -2.813 -6.619 1.00 93.00 181 CYS A CA 1
ATOM 1464 C C . CYS A 1 181 ? -12.339 -3.543 -5.763 1.00 93.00 181 CYS A C 1
ATOM 1466 O O . CYS A 1 181 ? -12.596 -3.146 -4.629 1.00 93.00 181 CYS A O 1
ATOM 1468 N N . ALA A 1 182 ? -12.875 -4.670 -6.240 1.00 88.81 182 ALA A N 1
ATOM 1469 C CA . ALA A 1 182 ? -13.911 -5.412 -5.520 1.00 88.81 182 ALA A CA 1
ATOM 1470 C C . ALA A 1 182 ? -13.497 -5.805 -4.087 1.00 88.81 182 ALA A C 1
ATOM 1472 O O . ALA A 1 182 ? -14.332 -5.793 -3.179 1.00 88.81 182 ALA A O 1
ATOM 1473 N N . ARG A 1 183 ? -12.214 -6.126 -3.870 1.00 90.00 183 ARG A N 1
ATOM 1474 C CA . ARG A 1 183 ? -11.676 -6.507 -2.554 1.00 90.00 183 ARG A CA 1
ATOM 1475 C C . ARG A 1 183 ? -11.345 -5.315 -1.653 1.00 90.00 183 ARG A C 1
ATOM 1477 O O . ARG A 1 183 ? -11.482 -5.431 -0.438 1.00 90.00 183 ARG A O 1
ATOM 1484 N N . MET A 1 184 ? -10.915 -4.188 -2.217 1.00 91.06 184 MET A N 1
ATOM 1485 C CA . MET A 1 184 ? -10.364 -3.062 -1.447 1.00 91.06 184 MET A CA 1
ATOM 1486 C C . MET A 1 184 ? -11.318 -1.866 -1.319 1.00 91.06 184 MET A C 1
ATOM 1488 O O . MET A 1 184 ? -11.226 -1.115 -0.348 1.00 91.06 184 MET A O 1
ATOM 1492 N N . ASP A 1 185 ? -12.296 -1.711 -2.214 1.00 89.69 185 ASP A N 1
ATOM 1493 C CA . ASP A 1 185 ? -13.261 -0.600 -2.184 1.00 89.69 185 ASP A CA 1
ATOM 1494 C C . ASP A 1 185 ? -14.121 -0.611 -0.910 1.00 89.69 185 ASP A C 1
ATOM 1496 O O . ASP A 1 185 ? -14.665 0.414 -0.500 1.00 89.69 185 ASP A O 1
ATOM 1500 N N . GLY A 1 186 ? -14.267 -1.769 -0.256 1.00 86.44 186 GLY A N 1
ATOM 1501 C CA . GLY A 1 186 ? -14.887 -1.863 1.068 1.00 86.44 186 GLY A CA 1
ATOM 1502 C C . GLY A 1 186 ? -14.125 -1.068 2.131 1.00 86.44 186 GLY A C 1
ATOM 1503 O O . GLY A 1 186 ? -14.749 -0.358 2.919 1.00 86.44 186 GLY A O 1
ATOM 1504 N N . LEU A 1 187 ? -12.790 -1.121 2.108 1.00 87.38 187 LEU A N 1
ATOM 1505 C CA . LEU A 1 187 ? -11.930 -0.385 3.037 1.00 87.38 187 LEU A CA 1
ATOM 1506 C C . LEU A 1 187 ? -12.000 1.121 2.769 1.00 87.38 187 LEU A C 1
ATOM 1508 O O . LEU A 1 187 ? -12.158 1.910 3.701 1.00 87.38 187 LEU A O 1
ATOM 1512 N N . GLU A 1 188 ? -11.965 1.526 1.497 1.00 87.44 188 GLU A N 1
ATOM 1513 C CA . GLU A 1 188 ? -12.082 2.940 1.127 1.00 87.44 188 GLU A CA 1
ATOM 1514 C C . GLU A 1 188 ? -13.441 3.524 1.520 1.00 87.44 188 GLU A C 1
ATOM 1516 O O . GLU A 1 188 ? -13.507 4.590 2.146 1.00 87.44 188 GLU A O 1
ATOM 1521 N N . ARG A 1 189 ? -14.530 2.815 1.194 1.00 87.12 189 ARG A N 1
ATOM 1522 C CA . ARG A 1 189 ? -15.885 3.226 1.582 1.00 87.12 189 ARG A CA 1
ATOM 1523 C C . ARG A 1 189 ? -16.011 3.330 3.092 1.00 87.12 189 ARG A C 1
ATOM 1525 O O . ARG A 1 189 ? -16.539 4.330 3.568 1.00 87.12 189 ARG A O 1
ATOM 1532 N N . TRP A 1 190 ? -15.483 2.356 3.829 1.00 86.12 190 TRP A N 1
ATOM 1533 C CA . TRP A 1 190 ? -15.512 2.363 5.286 1.00 86.12 190 TRP A CA 1
ATOM 1534 C C . TRP A 1 190 ? -14.815 3.594 5.870 1.00 86.12 190 TRP A C 1
ATOM 1536 O O . TRP A 1 190 ? -15.424 4.331 6.647 1.00 86.12 190 TRP A O 1
ATOM 1546 N N . VAL A 1 191 ? -13.572 3.859 5.460 1.00 84.38 191 VAL A N 1
ATOM 1547 C CA . VAL A 1 191 ? -12.812 5.026 5.931 1.00 84.38 191 VAL A CA 1
ATOM 1548 C C . VAL A 1 191 ? -13.555 6.326 5.617 1.00 84.38 191 VAL A C 1
ATOM 1550 O O . VAL A 1 191 ? -13.626 7.224 6.456 1.00 84.38 191 VAL A O 1
ATOM 1553 N N . THR A 1 192 ? -14.136 6.419 4.421 1.00 84.38 192 THR A N 1
ATOM 1554 C CA . THR A 1 192 ? -14.868 7.609 3.973 1.00 84.38 192 THR A CA 1
ATOM 1555 C C . THR A 1 192 ? -16.148 7.826 4.782 1.00 84.38 192 THR A C 1
ATOM 1557 O O . THR A 1 192 ? -16.398 8.934 5.250 1.00 84.38 192 THR A O 1
ATOM 1560 N N . GLN A 1 193 ? -16.942 6.773 4.991 1.00 85.88 193 GLN A N 1
ATOM 1561 C CA . GLN A 1 193 ? -18.205 6.831 5.736 1.00 85.88 193 GLN A CA 1
ATOM 1562 C C . GLN A 1 193 ? -18.001 7.121 7.226 1.00 85.88 193 GLN A C 1
ATOM 1564 O O . GLN A 1 193 ? -18.854 7.745 7.848 1.00 85.88 193 GLN A O 1
ATOM 1569 N N . ASN A 1 194 ? -16.865 6.708 7.791 1.00 84.62 194 ASN A N 1
ATOM 1570 C CA . ASN A 1 194 ? -16.560 6.888 9.209 1.00 84.62 194 ASN A CA 1
ATOM 1571 C C . ASN A 1 194 ? -15.653 8.097 9.485 1.00 84.62 194 ASN A C 1
ATOM 1573 O O . ASN A 1 194 ? -15.190 8.264 10.609 1.00 84.62 194 ASN A O 1
ATOM 1577 N N . HIS A 1 195 ? -15.396 8.963 8.500 1.00 84.69 195 HIS A N 1
ATOM 1578 C CA . HIS A 1 195 ? -14.432 10.060 8.629 1.00 84.69 195 HIS A CA 1
ATOM 1579 C C . HIS A 1 195 ? -14.716 10.997 9.819 1.00 84.69 195 HIS A C 1
ATOM 1581 O O . HIS A 1 195 ? -13.806 11.323 10.582 1.00 84.69 195 HIS A O 1
ATOM 1587 N N . GLU A 1 196 ? -15.967 11.426 10.010 1.00 83.81 196 GLU A N 1
ATOM 1588 C CA . GLU A 1 196 ? -16.352 12.287 11.143 1.00 83.81 196 GLU A CA 1
ATOM 1589 C C . GLU A 1 196 ? -16.155 11.586 12.486 1.00 83.81 196 GLU A C 1
ATOM 1591 O O . GLU A 1 196 ? -15.676 12.177 13.453 1.00 83.81 196 GLU A O 1
ATOM 1596 N N . LEU A 1 197 ? -16.466 10.295 12.533 1.00 81.31 197 LEU A N 1
ATOM 1597 C CA . LEU A 1 197 ? -16.327 9.500 13.737 1.00 81.31 197 LEU A CA 1
ATOM 1598 C C . LEU A 1 197 ? -14.856 9.272 14.094 1.00 81.31 197 LEU A C 1
ATOM 1600 O O . LEU A 1 197 ? -14.463 9.437 15.247 1.00 81.31 197 LEU A O 1
ATOM 1604 N N . LEU A 1 198 ? -14.015 9.010 13.094 1.00 82.94 198 LEU A N 1
ATOM 1605 C CA . LEU A 1 198 ? -12.563 8.990 13.249 1.00 82.94 198 LEU A CA 1
ATOM 1606 C C . LEU A 1 198 ? -12.028 10.358 13.710 1.00 82.94 198 LEU A C 1
ATOM 1608 O O . LEU A 1 198 ? -11.089 10.414 14.504 1.00 82.94 198 LEU A O 1
ATOM 1612 N N . ALA A 1 199 ? -12.639 11.472 13.290 1.00 83.81 199 ALA A N 1
ATOM 1613 C CA . ALA A 1 199 ? -12.290 12.805 13.791 1.00 83.81 199 ALA A CA 1
ATOM 1614 C C . ALA A 1 199 ? -12.634 12.988 15.275 1.00 83.81 199 ALA A C 1
ATOM 1616 O O . ALA A 1 199 ? -11.828 13.548 16.024 1.00 83.81 199 ALA A O 1
ATOM 1617 N N . LEU A 1 200 ? -13.794 12.491 15.713 1.00 81.19 200 LEU A N 1
ATOM 1618 C CA . LEU A 1 200 ? -14.180 12.487 17.126 1.00 81.19 200 LEU A CA 1
ATOM 1619 C C . LEU A 1 200 ? -13.218 11.642 17.956 1.00 81.19 200 LEU A C 1
ATOM 1621 O O . LEU A 1 200 ? -12.711 12.116 18.974 1.00 81.19 200 LEU A O 1
ATOM 1625 N N . VAL A 1 201 ? -12.905 10.437 17.478 1.00 77.50 201 VAL A N 1
ATOM 1626 C CA . VAL A 1 201 ? -11.895 9.558 18.072 1.00 77.50 201 VAL A CA 1
ATOM 1627 C C . VAL A 1 201 ? -10.570 10.303 18.219 1.00 77.50 201 VAL A C 1
ATOM 1629 O O . VAL A 1 201 ? -10.019 10.343 19.316 1.00 77.50 201 VAL A O 1
ATOM 1632 N N . ARG A 1 202 ? -10.103 11.001 17.176 1.00 78.19 202 ARG A N 1
ATOM 1633 C CA . ARG A 1 202 ? -8.903 11.847 17.259 1.00 78.19 202 ARG A CA 1
ATOM 1634 C C . ARG A 1 202 ? -8.993 12.908 18.352 1.00 78.19 202 ARG A C 1
ATOM 1636 O O . ARG A 1 202 ? -8.015 13.163 19.053 1.00 78.19 202 ARG A O 1
ATOM 1643 N N . GLY A 1 203 ? -10.158 13.535 18.491 1.00 78.81 203 GLY A N 1
ATOM 1644 C CA . GLY A 1 203 ? -10.440 14.512 19.540 1.00 78.81 203 GLY A CA 1
ATOM 1645 C C . GLY A 1 203 ? -10.294 13.930 20.947 1.00 78.81 203 GLY A C 1
ATOM 1646 O O . GLY A 1 203 ? -9.697 14.580 21.808 1.00 78.81 203 GLY A O 1
ATOM 1647 N N . LEU A 1 204 ? -10.765 12.697 21.157 1.00 72.31 204 LEU A N 1
ATOM 1648 C CA . LEU A 1 204 ? -10.638 11.980 22.430 1.00 72.31 204 LEU A CA 1
ATOM 1649 C C . LEU A 1 204 ? -9.178 11.660 22.781 1.00 72.31 204 LEU A C 1
ATOM 1651 O O . LEU A 1 204 ? -8.835 11.609 23.958 1.00 72.31 204 LEU A O 1
ATOM 1655 N N . LEU A 1 205 ? -8.304 11.491 21.785 1.00 67.25 205 LEU A N 1
ATOM 1656 C CA . LEU A 1 205 ? -6.882 11.173 21.991 1.00 67.25 205 LEU A CA 1
ATOM 1657 C C . LEU A 1 205 ? -6.012 12.381 22.358 1.00 67.25 205 LEU A C 1
ATOM 1659 O O . LEU A 1 205 ? -4.796 12.224 22.514 1.00 67.25 205 LEU A O 1
ATOM 1663 N N . ARG A 1 206 ? -6.580 13.593 22.449 1.00 65.88 206 ARG A N 1
ATOM 1664 C CA . ARG A 1 206 ? -5.788 14.787 22.769 1.00 65.88 206 ARG A CA 1
ATOM 1665 C C . ARG A 1 206 ? -5.036 14.607 24.104 1.00 65.88 206 ARG A C 1
ATOM 1667 O O . ARG A 1 206 ? -5.567 13.979 25.021 1.00 65.88 206 ARG A O 1
ATOM 1674 N N . PRO A 1 207 ? -3.837 15.210 24.254 1.00 56.94 207 PRO A N 1
ATOM 1675 C CA . PRO A 1 207 ? -2.899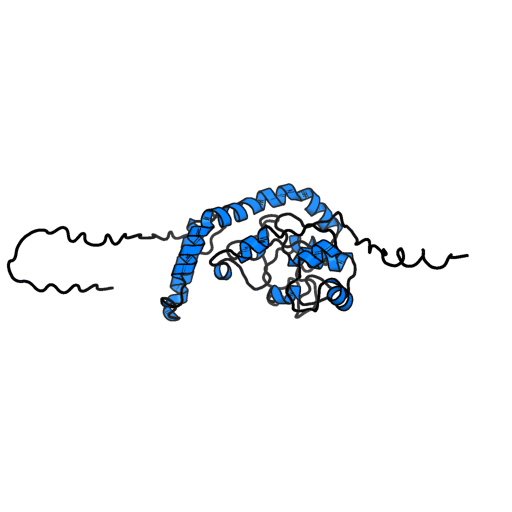 14.940 25.356 1.00 56.94 207 PRO A CA 1
ATOM 1676 C C . PRO A 1 207 ? -3.461 15.088 26.775 1.00 56.94 207 PRO A C 1
ATOM 1678 O O . PRO A 1 207 ? -2.901 14.541 27.717 1.00 56.94 207 PRO A O 1
ATOM 1681 N N . VAL A 1 208 ? -4.589 15.785 26.936 1.00 53.97 208 VAL A N 1
ATOM 1682 C CA . VAL A 1 208 ? -5.292 15.972 28.214 1.00 53.97 208 VAL A CA 1
ATOM 1683 C C . VAL A 1 208 ? -5.627 14.635 28.903 1.00 53.97 208 VAL A C 1
ATOM 1685 O O . VAL A 1 208 ? -5.721 14.594 30.128 1.00 53.97 208 VAL A O 1
ATOM 1688 N N . PHE A 1 209 ? -5.731 13.530 28.153 1.00 53.34 209 PHE A N 1
ATOM 1689 C CA . PHE A 1 209 ? -6.037 12.197 28.693 1.00 53.34 209 PHE A CA 1
ATOM 1690 C C . PHE A 1 209 ? -4.842 11.220 28.731 1.00 53.34 209 PHE A C 1
ATOM 1692 O O . PHE A 1 209 ? -4.985 10.105 29.237 1.00 53.34 209 PHE A O 1
ATOM 1699 N N . GLN A 1 210 ? -3.654 11.624 28.264 1.00 56.75 210 GLN A N 1
ATOM 1700 C CA . GLN A 1 210 ? -2.478 10.752 28.110 1.00 56.75 210 GLN A CA 1
ATOM 1701 C C . GLN A 1 210 ? -1.647 10.643 29.397 1.00 56.75 210 GLN A C 1
ATOM 1703 O O . GLN A 1 210 ? -0.488 11.051 29.462 1.00 56.75 210 GLN A O 1
ATOM 1708 N N . ARG A 1 211 ? -2.221 10.060 30.452 1.00 66.31 211 ARG A N 1
ATOM 1709 C CA . ARG A 1 211 ? -1.377 9.491 31.513 1.00 66.31 211 ARG A CA 1
ATOM 1710 C C . ARG A 1 211 ? -0.840 8.155 31.009 1.00 66.31 211 ARG A C 1
ATOM 1712 O O . ARG A 1 211 ? -1.638 7.317 30.601 1.00 66.31 211 ARG A O 1
ATOM 1719 N N . ALA A 1 212 ? 0.477 7.940 31.058 1.00 67.38 212 ALA A N 1
ATOM 1720 C CA . ALA A 1 212 ? 1.119 6.711 30.565 1.00 67.38 212 ALA A CA 1
ATOM 1721 C C . ALA A 1 212 ? 0.476 5.429 31.138 1.00 67.38 212 ALA A C 1
ATOM 1723 O O . ALA A 1 212 ? 0.280 4.449 30.428 1.00 67.38 212 ALA A O 1
ATOM 1724 N N . GLU A 1 213 ? 0.043 5.486 32.399 1.00 72.12 213 GLU A N 1
ATOM 1725 C CA . GLU A 1 213 ? -0.710 4.439 33.108 1.00 72.12 213 GLU A CA 1
ATOM 1726 C C . GLU A 1 213 ? -2.062 4.062 32.466 1.00 72.12 213 GLU A C 1
ATOM 1728 O O . GLU A 1 213 ? -2.548 2.952 32.672 1.00 72.12 213 GLU A O 1
ATOM 1733 N N . LYS A 1 214 ? -2.681 4.950 31.676 1.00 67.31 214 LYS A N 1
ATOM 1734 C CA . LYS A 1 214 ? -3.996 4.737 31.042 1.00 67.31 214 LYS A CA 1
ATOM 1735 C C . LYS A 1 214 ? -3.924 4.450 29.540 1.00 67.31 214 LYS A C 1
ATOM 1737 O O . LYS A 1 214 ? -4.951 4.093 28.961 1.00 67.31 214 LYS A O 1
ATOM 1742 N N . GLN A 1 215 ? -2.744 4.545 28.921 1.00 69.50 215 GLN A N 1
ATOM 1743 C CA . GLN A 1 215 ? -2.580 4.404 27.469 1.00 69.50 215 GLN A CA 1
ATOM 1744 C C . GLN A 1 215 ? -3.064 3.037 26.961 1.00 69.50 215 GLN A C 1
ATOM 1746 O O . GLN A 1 215 ? -3.876 2.974 26.047 1.00 69.50 215 GLN A O 1
ATOM 1751 N N . THR A 1 216 ? -2.680 1.941 27.620 1.00 71.12 216 THR A N 1
ATOM 1752 C CA . THR A 1 216 ? -3.077 0.580 27.214 1.00 71.12 216 THR A CA 1
ATOM 1753 C C . THR A 1 216 ? -4.591 0.358 27.252 1.00 71.12 216 THR A C 1
ATOM 1755 O O . THR A 1 216 ? -5.155 -0.302 26.379 1.00 71.12 216 THR A O 1
ATOM 1758 N N . ALA A 1 217 ? -5.273 0.882 28.276 1.00 71.62 217 ALA A N 1
ATOM 1759 C CA . ALA A 1 217 ? -6.726 0.760 28.397 1.00 71.62 217 ALA A CA 1
ATOM 1760 C C . ALA A 1 217 ? -7.441 1.568 27.307 1.00 71.62 217 ALA A C 1
ATOM 1762 O O . ALA A 1 217 ? -8.450 1.127 26.756 1.00 71.62 217 ALA A O 1
ATOM 1763 N N . PHE A 1 218 ? -6.886 2.729 26.980 1.00 73.12 218 PHE A N 1
ATOM 1764 C CA . PHE A 1 218 ? -7.399 3.606 25.948 1.00 73.12 218 PHE A CA 1
ATOM 1765 C C . PHE A 1 218 ? -7.195 3.039 24.539 1.00 73.12 218 PHE A C 1
ATOM 1767 O O . PHE A 1 218 ? -8.148 3.016 23.765 1.00 73.12 218 PHE A O 1
ATOM 1774 N N . ASP A 1 219 ? -6.023 2.471 24.245 1.00 70.94 219 ASP A N 1
ATOM 1775 C CA . ASP A 1 219 ? -5.760 1.763 22.987 1.00 70.94 219 ASP A CA 1
ATOM 1776 C C . ASP A 1 219 ? -6.732 0.585 22.812 1.00 70.94 219 ASP A C 1
ATOM 1778 O O . ASP A 1 219 ? -7.301 0.399 21.741 1.00 70.94 219 ASP A O 1
ATOM 1782 N N . ARG A 1 220 ? -7.011 -0.180 23.880 1.00 73.25 220 ARG A N 1
ATOM 1783 C CA . ARG A 1 220 ? -8.016 -1.261 23.841 1.00 73.25 220 ARG A CA 1
ATOM 1784 C C . ARG A 1 220 ? -9.428 -0.751 23.562 1.00 73.25 220 ARG A C 1
ATOM 1786 O O . ARG A 1 220 ? -10.140 -1.368 22.773 1.00 73.25 220 ARG A O 1
ATOM 1793 N N . LEU A 1 221 ? -9.844 0.337 24.213 1.00 73.81 221 LEU A N 1
ATOM 1794 C CA . LEU A 1 221 ? -11.153 0.958 23.983 1.00 73.81 221 LEU A CA 1
ATOM 1795 C C . LEU A 1 221 ? -11.280 1.419 22.529 1.00 73.81 221 LEU A C 1
ATOM 1797 O O . LEU A 1 221 ? -12.275 1.130 21.872 1.00 73.81 221 LEU A O 1
ATOM 1801 N N . LEU A 1 222 ? -10.248 2.099 22.036 1.00 73.88 222 LEU A N 1
ATOM 1802 C CA . LEU A 1 222 ? -10.137 2.565 20.665 1.00 73.88 222 LEU A CA 1
ATOM 1803 C C . LEU A 1 222 ? -10.229 1.407 19.666 1.00 73.88 222 LEU A C 1
ATOM 1805 O O . LEU A 1 222 ? -11.012 1.480 18.725 1.00 73.88 222 LEU A O 1
ATOM 1809 N N . TYR A 1 223 ? -9.459 0.339 19.871 1.00 74.94 223 TYR A N 1
ATOM 1810 C CA . TYR A 1 223 ? -9.467 -0.822 18.985 1.00 74.94 223 TYR A CA 1
ATOM 1811 C C . TYR A 1 223 ? -10.822 -1.521 18.969 1.00 74.94 223 TYR A C 1
ATOM 1813 O O . TYR A 1 223 ? -11.338 -1.786 17.892 1.00 74.94 223 TYR A O 1
ATOM 1821 N N . ARG A 1 224 ? -11.463 -1.711 20.126 1.00 77.81 224 ARG A N 1
ATOM 1822 C CA . ARG A 1 224 ? -12.831 -2.249 20.175 1.00 77.81 224 ARG A CA 1
ATOM 1823 C C . ARG A 1 224 ? -13.848 -1.339 19.484 1.00 77.81 224 ARG A C 1
ATOM 1825 O O . ARG A 1 224 ? -14.781 -1.819 18.850 1.00 77.81 224 ARG A O 1
ATOM 1832 N N . PHE A 1 225 ? -13.684 -0.024 19.611 1.00 74.62 225 PHE A N 1
ATOM 1833 C CA . PHE A 1 225 ? -14.545 0.935 18.930 1.00 74.62 225 PHE A CA 1
ATOM 1834 C C . PHE A 1 225 ? -14.376 0.847 17.408 1.00 74.62 225 PHE A C 1
ATOM 1836 O O . PHE A 1 225 ? -15.360 0.842 16.674 1.00 74.62 225 PHE A O 1
ATOM 1843 N N . ILE A 1 226 ? -13.138 0.699 16.930 1.00 73.38 226 ILE A N 1
ATOM 1844 C CA . ILE A 1 226 ? -12.858 0.456 15.512 1.00 73.38 226 ILE A CA 1
ATOM 1845 C C . ILE A 1 226 ? -13.443 -0.887 15.061 1.00 73.38 226 ILE A C 1
ATOM 1847 O O . ILE A 1 226 ? -14.055 -0.922 13.999 1.00 73.38 226 ILE A O 1
ATOM 1851 N N . ASP A 1 227 ? -13.356 -1.944 15.868 1.00 74.38 227 ASP A N 1
ATOM 1852 C CA . ASP A 1 227 ? -13.923 -3.265 15.550 1.00 74.38 227 ASP A CA 1
ATOM 1853 C C . ASP A 1 227 ? -15.437 -3.237 15.378 1.00 74.38 227 ASP A C 1
ATOM 1855 O O . ASP A 1 227 ? -15.974 -3.877 14.479 1.00 74.38 227 ASP A O 1
ATOM 1859 N N . GLN A 1 228 ? -16.138 -2.459 16.204 1.00 73.81 228 GLN A N 1
ATOM 1860 C CA . GLN A 1 228 ? -17.580 -2.257 16.049 1.00 73.81 228 GLN A CA 1
ATOM 1861 C C . GLN A 1 228 ? -17.941 -1.523 14.760 1.00 73.81 228 GLN A C 1
ATOM 1863 O O . GLN A 1 228 ? -19.038 -1.708 14.235 1.00 73.81 228 GLN A O 1
ATOM 1868 N N . MET A 1 229 ? -17.037 -0.679 14.269 1.00 69.94 229 MET A N 1
ATOM 1869 C CA . MET A 1 229 ? -17.219 0.017 13.005 1.00 69.94 229 MET A CA 1
ATOM 1870 C C . MET A 1 229 ? -16.773 -0.838 11.817 1.00 69.94 229 MET A C 1
ATOM 1872 O O . MET A 1 229 ? -17.216 -0.557 10.708 1.00 69.94 229 MET A O 1
ATOM 1876 N N . ALA A 1 230 ? -15.884 -1.816 12.015 1.00 67.19 230 ALA A N 1
ATOM 1877 C CA . ALA A 1 230 ? -15.081 -2.437 10.968 1.00 67.19 230 ALA A CA 1
ATOM 1878 C C . ALA A 1 230 ? -15.916 -3.094 9.845 1.00 67.19 230 ALA A C 1
ATOM 1880 O O . ALA A 1 230 ? -17.001 -3.625 10.086 1.00 67.19 230 ALA A O 1
ATOM 1881 N N . PRO A 1 231 ? -15.406 -3.101 8.596 1.00 60.62 231 PRO A N 1
ATOM 1882 C CA . PRO A 1 231 ? -16.177 -3.520 7.423 1.00 60.62 231 PRO A CA 1
ATOM 1883 C C . PRO A 1 231 ? -16.481 -5.030 7.341 1.00 60.62 231 PRO A C 1
ATOM 1885 O O . PRO A 1 231 ? -17.326 -5.427 6.540 1.00 60.62 231 PRO A O 1
ATOM 1888 N N . SER A 1 232 ? -15.836 -5.881 8.146 1.00 63.59 232 SER A N 1
ATOM 1889 C CA . SER A 1 232 ? -16.182 -7.306 8.320 1.00 63.59 232 SER A CA 1
ATOM 1890 C C . SER A 1 232 ? -15.665 -7.856 9.660 1.00 63.59 232 SER A C 1
ATOM 1892 O O . SER A 1 232 ? -14.851 -7.234 10.342 1.00 63.59 232 SER A O 1
ATOM 1894 N N . ARG A 1 233 ? -16.125 -9.060 10.027 1.00 57.84 233 ARG A N 1
ATOM 1895 C CA . ARG A 1 233 ? -15.669 -9.797 11.220 1.00 57.84 233 ARG A CA 1
ATOM 1896 C C . ARG A 1 233 ? -14.230 -10.312 11.117 1.00 57.84 233 ARG A C 1
ATOM 1898 O O . ARG A 1 233 ? -13.655 -10.668 12.140 1.00 57.84 233 ARG A O 1
ATOM 1905 N N . ASP A 1 234 ? -13.644 -10.300 9.923 1.00 58.22 234 ASP A N 1
ATOM 1906 C CA . ASP A 1 234 ? -12.246 -10.683 9.692 1.00 58.22 234 ASP A CA 1
ATOM 1907 C C . ASP A 1 234 ? -11.270 -9.552 10.088 1.00 58.22 234 ASP A C 1
ATOM 1909 O O . ASP A 1 234 ? -10.052 -9.723 10.041 1.00 58.22 234 ASP A O 1
ATOM 1913 N N . PHE A 1 235 ? -11.799 -8.391 10.502 1.00 62.16 235 PHE A N 1
ATOM 1914 C CA . PHE A 1 235 ? -11.063 -7.161 10.815 1.00 62.16 235 PHE A CA 1
ATOM 1915 C C . PHE A 1 235 ? -11.067 -6.812 12.313 1.00 62.16 235 PHE A C 1
ATOM 1917 O O . PHE A 1 235 ? -11.280 -5.655 12.673 1.00 62.16 235 PHE A O 1
ATOM 1924 N N . ALA A 1 236 ? -10.835 -7.784 13.199 1.00 59.78 236 ALA A N 1
ATOM 1925 C CA . ALA A 1 236 ? -10.745 -7.512 14.636 1.00 59.78 236 ALA A CA 1
ATOM 1926 C C . ALA A 1 236 ? -9.336 -7.016 15.047 1.00 59.78 236 ALA A C 1
ATOM 1928 O O . ALA A 1 236 ? -8.332 -7.730 14.944 1.00 59.78 236 ALA A O 1
ATOM 1929 N N . LEU A 1 237 ? -9.251 -5.776 15.525 1.00 61.12 237 LEU A N 1
ATOM 1930 C CA . LEU A 1 237 ? -8.121 -5.173 16.237 1.00 61.12 237 LEU A CA 1
ATOM 1931 C C . LEU A 1 237 ? -8.093 -5.558 17.722 1.00 61.12 237 LEU A C 1
ATOM 1933 O O . LEU A 1 237 ? -7.057 -5.378 18.369 1.00 61.12 237 LEU A O 1
ATOM 1937 N N . SER A 1 238 ? -9.199 -6.060 18.270 1.00 65.25 238 SER A N 1
ATOM 1938 C CA . SER A 1 238 ? -9.360 -6.402 19.679 1.00 65.25 238 SER A CA 1
ATOM 1939 C C . SER A 1 238 ? -9.897 -7.824 19.886 1.00 65.25 238 SER A C 1
ATOM 1941 O O . SER A 1 238 ? -9.967 -8.655 18.988 1.00 65.25 238 SER A O 1
ATOM 1943 N N . ASP A 1 239 ? -10.271 -8.114 21.129 1.00 69.75 239 ASP A N 1
ATOM 1944 C CA . ASP A 1 239 ? -10.965 -9.324 21.571 1.00 69.75 239 ASP A CA 1
ATOM 1945 C C . ASP A 1 239 ? -12.436 -9.446 21.116 1.00 69.75 239 ASP A C 1
ATOM 1947 O O . ASP A 1 239 ? -13.155 -10.310 21.621 1.00 69.75 239 ASP A O 1
ATOM 1951 N N . GLY A 1 240 ? -12.920 -8.575 20.222 1.00 66.38 240 GLY A N 1
ATOM 1952 C CA . GLY A 1 240 ? -14.303 -8.596 19.732 1.00 66.38 240 GLY A CA 1
ATOM 1953 C C . GLY A 1 240 ? -15.368 -8.238 20.778 1.00 66.38 240 GLY A C 1
ATOM 1954 O O . GLY A 1 240 ? -16.562 -8.388 20.516 1.00 66.38 240 GLY A O 1
ATOM 1955 N N . GLN A 1 241 ? -14.971 -7.770 21.966 1.00 70.12 241 GLN A N 1
ATOM 1956 C CA . GLN A 1 241 ? -15.912 -7.325 22.992 1.00 70.12 241 GLN A CA 1
ATOM 1957 C C . GLN A 1 241 ? -16.519 -5.968 22.606 1.00 70.12 241 GLN A C 1
ATOM 1959 O O . GLN A 1 241 ? -15.773 -5.041 22.274 1.00 70.12 241 GLN A O 1
ATOM 1964 N N . PRO A 1 242 ? -17.851 -5.801 22.691 1.00 69.81 242 PRO A N 1
ATOM 1965 C CA . PRO A 1 242 ? -18.485 -4.539 22.350 1.00 69.81 242 PRO A CA 1
ATOM 1966 C C . PRO A 1 242 ? -18.076 -3.432 23.329 1.00 69.81 242 PRO A C 1
ATOM 1968 O O . PRO A 1 242 ? -17.913 -3.651 24.531 1.00 69.81 242 PRO A O 1
ATOM 1971 N N . VAL A 1 243 ? -17.959 -2.213 22.813 1.00 70.31 243 VAL A N 1
ATOM 1972 C CA . VAL A 1 243 ? -17.848 -0.981 23.593 1.00 70.31 243 VAL A CA 1
ATOM 1973 C C . VAL A 1 243 ? -19.199 -0.278 23.614 1.00 70.31 243 VAL A C 1
ATOM 1975 O O . VAL A 1 243 ? -19.830 -0.063 22.581 1.00 70.31 243 VAL A O 1
ATOM 1978 N N . GLY A 1 244 ? -19.662 0.072 24.812 1.00 69.19 244 GLY A N 1
ATOM 1979 C CA . GLY A 1 244 ? -20.787 0.982 24.985 1.00 69.19 244 GLY A CA 1
ATOM 1980 C C . GLY A 1 244 ? -20.280 2.419 24.992 1.00 69.19 244 GLY A C 1
ATOM 1981 O O . GLY A 1 244 ? -19.483 2.779 25.857 1.00 69.19 244 GLY A O 1
ATOM 1982 N N . VAL A 1 245 ? -20.742 3.243 24.053 1.00 64.69 245 VAL A N 1
ATOM 1983 C CA . VAL A 1 245 ? -20.506 4.692 24.087 1.00 64.69 245 VAL A CA 1
ATOM 1984 C C . VAL A 1 245 ? -21.717 5.357 24.725 1.00 64.69 245 VAL A C 1
ATOM 1986 O O . VAL A 1 245 ? -22.809 5.347 24.162 1.00 64.69 245 VAL A O 1
ATOM 1989 N N . LEU A 1 246 ? -21.529 5.932 25.912 1.00 63.69 246 LEU A N 1
ATOM 1990 C CA . LEU A 1 246 ? -22.547 6.747 26.566 1.00 63.69 246 LEU A CA 1
ATOM 1991 C C . LEU A 1 246 ? -22.376 8.196 26.113 1.00 63.69 246 LEU A C 1
ATOM 1993 O O . LEU A 1 246 ? -21.364 8.828 26.406 1.00 63.69 246 LEU A O 1
ATOM 1997 N N . ILE A 1 247 ? -23.370 8.711 25.394 1.00 58.88 247 ILE A N 1
ATOM 1998 C CA . ILE A 1 247 ? -23.436 10.117 24.994 1.00 58.88 247 ILE A CA 1
ATOM 1999 C C . ILE A 1 247 ? -24.399 10.809 25.952 1.00 58.88 247 ILE A C 1
ATOM 2001 O O . ILE A 1 247 ? -25.567 10.433 26.035 1.00 58.88 247 ILE A O 1
ATOM 2005 N N . TRP A 1 248 ? -23.928 11.828 26.665 1.00 59.41 248 TRP A N 1
ATOM 2006 C CA . TRP A 1 248 ? -24.793 12.699 27.455 1.00 59.41 248 TRP A CA 1
ATOM 2007 C C . TRP A 1 248 ? -24.786 14.109 26.874 1.00 59.41 248 TRP A C 1
ATOM 2009 O O . TRP A 1 248 ? -23.744 14.660 26.520 1.00 59.41 248 TRP A O 1
ATOM 2019 N N . GLN A 1 249 ? -25.970 14.707 26.789 1.00 60.62 249 GLN A N 1
ATOM 2020 C CA . GLN A 1 249 ? -26.137 16.100 26.406 1.00 60.62 249 GLN A CA 1
ATOM 2021 C C . GLN A 1 249 ? -26.303 16.929 27.677 1.00 60.62 249 GLN A C 1
ATOM 2023 O O . GLN A 1 249 ? -27.276 16.766 28.411 1.00 60.62 249 GLN A O 1
ATOM 2028 N N . ILE A 1 250 ? -25.360 17.835 27.938 1.00 72.81 250 ILE A N 1
ATOM 2029 C CA . ILE A 1 250 ? -25.542 18.842 28.982 1.00 72.81 250 ILE A CA 1
ATOM 2030 C C . ILE A 1 250 ? -26.486 19.892 28.406 1.00 72.81 250 ILE A C 1
ATOM 2032 O O . ILE A 1 250 ? -26.085 20.739 27.608 1.00 72.81 250 ILE A O 1
ATOM 2036 N N . VAL A 1 251 ? -27.763 19.807 28.768 1.00 69.94 251 VAL A N 1
ATOM 2037 C CA . VAL A 1 251 ? -28.719 20.868 28.461 1.00 69.94 251 VAL A CA 1
ATOM 2038 C C . VAL A 1 251 ? -28.412 22.017 29.422 1.00 69.94 251 VAL A C 1
ATOM 2040 O O . VAL A 1 251 ? -28.500 21.808 30.635 1.00 69.94 251 VAL A O 1
ATOM 2043 N N . PRO A 1 252 ? -28.014 23.211 28.939 1.00 64.88 252 PRO A N 1
ATOM 2044 C CA . PRO A 1 252 ? -27.826 24.347 29.824 1.00 64.88 252 PRO A CA 1
ATOM 2045 C C . PRO A 1 252 ? -29.141 24.592 30.555 1.00 64.88 252 PRO A C 1
ATOM 2047 O O . PRO A 1 252 ? -30.202 24.663 29.929 1.00 64.88 252 PRO A O 1
ATOM 2050 N N . TYR A 1 253 ? -29.064 24.675 31.882 1.00 67.81 253 TYR A N 1
ATOM 2051 C CA . TYR A 1 253 ? -30.212 24.977 32.720 1.00 67.81 253 TYR A CA 1
ATOM 2052 C C . TYR A 1 253 ? -30.835 26.275 32.200 1.00 67.81 253 TYR A C 1
ATOM 2054 O O . TYR A 1 253 ? -30.237 27.347 32.313 1.00 67.81 253 TYR A O 1
ATOM 2062 N N . ARG A 1 254 ? -32.014 26.190 31.566 1.00 58.59 254 ARG A N 1
ATOM 2063 C CA . ARG A 1 254 ? -32.792 27.385 31.248 1.00 58.59 254 ARG A CA 1
ATOM 2064 C C . ARG A 1 254 ? -33.181 27.983 32.589 1.00 58.59 254 ARG A C 1
ATOM 2066 O O . ARG A 1 254 ? -34.099 27.495 33.241 1.00 58.59 254 ARG A O 1
ATOM 2073 N N . ALA A 1 255 ? -32.495 29.046 32.990 1.00 51.22 255 ALA A N 1
ATOM 2074 C CA . ALA A 1 255 ? -32.965 29.944 34.030 1.00 51.22 255 ALA A CA 1
ATOM 2075 C C . ALA A 1 255 ? -34.196 30.708 33.504 1.00 51.22 255 ALA A C 1
ATOM 2077 O O . ALA A 1 255 ? -34.163 31.914 33.303 1.00 51.22 255 ALA A O 1
ATOM 2078 N N . SER A 1 256 ? -35.290 29.999 33.231 1.00 51.12 256 SER A N 1
ATOM 2079 C CA . SER A 1 256 ? -36.623 30.582 33.160 1.00 51.12 256 SER A CA 1
ATOM 2080 C C . SER A 1 256 ? -37.257 30.406 34.532 1.00 51.12 256 SER A C 1
ATOM 2082 O O . SER A 1 256 ? -38.098 29.536 34.740 1.00 51.12 256 SER A O 1
ATOM 2084 N N . VAL A 1 257 ? -36.794 31.223 35.476 1.00 43.97 257 VAL A N 1
ATOM 2085 C CA . VAL A 1 257 ? -37.550 31.560 36.680 1.00 43.97 257 VAL A CA 1
ATOM 2086 C C . VAL A 1 257 ? -37.611 33.081 36.734 1.00 43.97 257 VAL A C 1
ATOM 2088 O O . VAL A 1 257 ? -36.851 33.747 37.429 1.00 43.97 257 VAL A O 1
ATOM 2091 N N . GLU A 1 258 ? -38.566 33.641 35.995 1.00 47.69 258 GLU A N 1
ATOM 2092 C CA . GLU A 1 258 ? -39.373 34.675 36.624 1.00 47.69 258 GLU A CA 1
ATOM 2093 C C . GLU A 1 258 ? -40.048 34.021 37.833 1.00 47.69 258 GLU A C 1
ATOM 2095 O O . GLU A 1 258 ? -40.921 33.170 37.665 1.00 47.69 258 GLU A O 1
ATOM 2100 N N . ARG A 1 259 ? -39.596 34.376 39.039 1.00 42.31 259 ARG A N 1
ATOM 2101 C CA . ARG A 1 259 ? -40.419 34.689 40.219 1.00 42.31 259 ARG A CA 1
ATOM 2102 C C . ARG A 1 259 ? -39.541 34.785 41.463 1.00 42.31 259 ARG A C 1
ATOM 2104 O O . ARG A 1 259 ? -38.949 33.812 41.896 1.00 42.31 259 ARG A O 1
ATOM 2111 N N . HIS A 1 260 ? -39.535 36.005 41.995 1.00 39.38 260 HIS A N 1
ATOM 2112 C CA . HIS A 1 260 ? -39.712 36.356 43.402 1.00 39.38 260 HIS A CA 1
ATOM 2113 C C . HIS A 1 260 ? -38.865 35.596 44.433 1.00 39.38 260 HIS A C 1
ATOM 2115 O O . HIS A 1 260 ? -39.028 34.405 44.664 1.00 39.38 260 HIS A O 1
ATOM 2121 N N . PHE A 1 261 ? -38.026 36.385 45.109 1.00 41.81 261 PHE A N 1
ATOM 2122 C CA . PHE A 1 261 ? -37.519 36.197 46.465 1.00 41.81 261 PHE A CA 1
ATOM 2123 C C . PHE A 1 261 ? -38.265 35.131 47.285 1.00 41.81 261 PHE A C 1
ATOM 2125 O O . PHE A 1 261 ? -39.477 35.238 47.458 1.00 41.81 261 PHE A O 1
ATOM 2132 N N . LEU A 1 262 ? -37.522 34.184 47.868 1.00 37.25 262 LEU A N 1
ATOM 2133 C CA . LEU A 1 262 ? -37.331 34.069 49.322 1.00 37.25 262 LEU A CA 1
ATOM 2134 C C . LEU A 1 262 ? -36.352 32.919 49.661 1.00 37.25 262 LEU A C 1
ATOM 2136 O O . LEU A 1 262 ? -36.586 31.759 49.356 1.00 37.25 262 LEU A O 1
ATOM 2140 N N . THR A 1 263 ? -35.241 33.317 50.290 1.00 43.41 263 THR A N 1
ATOM 2141 C CA . THR A 1 263 ? -34.437 32.633 51.325 1.00 43.41 263 THR A CA 1
ATOM 2142 C C . THR A 1 263 ? -34.147 31.124 51.251 1.00 43.41 263 THR A C 1
ATOM 2144 O O . THR A 1 263 ? -35.000 30.303 51.561 1.00 43.41 263 THR A O 1
ATOM 2147 N N . GLY A 1 264 ? -32.847 30.814 51.134 1.00 43.62 264 GLY A N 1
ATOM 2148 C CA . GLY A 1 264 ? -32.161 29.885 52.045 1.00 43.62 264 GLY A CA 1
ATOM 2149 C C . GLY A 1 264 ? -31.918 28.460 51.541 1.00 43.62 264 GLY A C 1
ATOM 2150 O O . GLY A 1 264 ? -32.829 27.644 51.525 1.00 43.62 264 GLY A O 1
ATOM 2151 N N . GLY A 1 265 ? -30.654 28.131 51.251 1.00 40.38 265 GLY A N 1
ATOM 2152 C CA . GLY A 1 265 ? -30.192 26.743 51.140 1.00 40.38 265 GLY A CA 1
ATOM 2153 C C . GLY A 1 265 ? -28.980 26.571 50.227 1.00 40.38 265 GLY A C 1
ATOM 2154 O O . GLY A 1 265 ? -29.126 26.515 49.012 1.00 40.38 265 GLY A O 1
ATOM 2155 N N . TYR A 1 266 ? -27.786 26.480 50.817 1.00 45.16 266 TYR A N 1
ATOM 2156 C CA . TYR A 1 266 ? -26.574 26.005 50.144 1.00 45.16 266 TYR A CA 1
ATOM 2157 C C . TYR A 1 266 ? -26.745 24.526 49.762 1.00 45.16 266 TYR A C 1
ATOM 2159 O O . TYR A 1 266 ? -27.040 23.708 50.631 1.00 45.16 266 TYR A O 1
ATOM 2167 N N . HIS A 1 267 ? -26.491 24.175 48.500 1.00 36.78 267 HIS A N 1
ATOM 2168 C CA . HIS A 1 267 ? -26.213 22.798 48.098 1.00 36.78 267 HIS A CA 1
ATOM 2169 C C . HIS A 1 267 ? -24.940 22.752 47.250 1.00 36.78 267 HIS A C 1
ATOM 2171 O O . HIS A 1 267 ? -24.900 23.254 46.127 1.00 36.78 267 HIS A O 1
ATOM 2177 N N . ASP A 1 268 ? -23.910 22.135 47.827 1.00 37.12 268 ASP A N 1
ATOM 2178 C CA . ASP A 1 268 ? -22.685 21.721 47.155 1.00 37.12 268 ASP A CA 1
ATOM 2179 C C . ASP A 1 268 ? -22.982 20.616 46.134 1.00 37.12 268 ASP A C 1
ATOM 2181 O O . ASP A 1 268 ? -23.592 19.593 46.453 1.00 37.12 268 ASP A O 1
ATOM 2185 N N . PHE A 1 269 ? -22.490 20.793 44.908 1.00 34.00 269 PHE A N 1
ATOM 2186 C CA . PHE A 1 269 ? -22.400 19.724 43.919 1.00 34.00 269 PHE A CA 1
ATOM 2187 C C . PHE A 1 269 ? -21.050 19.015 44.070 1.00 34.00 269 PHE A C 1
ATOM 2189 O O . PHE A 1 269 ? -20.012 19.532 43.663 1.00 34.00 269 PHE A O 1
ATOM 2196 N N . ILE A 1 270 ? -21.068 17.805 44.631 1.00 32.28 270 ILE A N 1
ATOM 2197 C CA . ILE A 1 270 ? -19.932 16.878 44.603 1.00 32.28 270 ILE A CA 1
ATOM 2198 C C . ILE A 1 270 ? -20.166 15.885 43.459 1.00 32.28 270 ILE A C 1
ATOM 2200 O O . ILE A 1 270 ? -20.957 14.954 43.593 1.00 32.28 270 ILE A O 1
ATOM 2204 N N . CYS A 1 271 ? -19.447 16.045 42.346 1.00 32.72 271 CYS A N 1
ATOM 2205 C CA . CYS A 1 271 ? -19.252 14.956 41.386 1.00 32.72 271 CYS A CA 1
ATOM 2206 C C . CYS A 1 271 ? -18.149 14.031 41.917 1.00 32.72 271 CYS A C 1
ATOM 2208 O O . CYS A 1 271 ? -16.976 14.405 41.927 1.00 32.72 271 CYS A O 1
ATOM 2210 N N . LYS A 1 272 ? -18.519 12.827 42.368 1.00 27.05 272 LYS A N 1
ATOM 2211 C CA . LYS A 1 272 ? -17.564 11.728 42.576 1.00 27.05 272 LYS A CA 1
ATOM 2212 C C . LYS A 1 272 ? -17.379 10.969 41.258 1.00 27.05 272 LYS A C 1
ATOM 2214 O O . LYS A 1 272 ? -18.366 10.654 40.601 1.00 27.05 272 LYS A O 1
ATOM 2219 N N . TRP A 1 273 ? -16.113 10.741 40.908 1.00 36.59 273 TRP A N 1
ATOM 2220 C CA . TRP A 1 273 ? -15.647 9.885 39.814 1.00 36.59 273 TRP A CA 1
ATOM 2221 C C . TRP A 1 273 ? -15.733 8.408 40.189 1.00 36.59 273 TRP A C 1
ATOM 2223 O O . TRP A 1 273 ? -15.552 8.112 41.394 1.00 36.59 273 TRP A O 1
#

Foldseek 3Di:
DPPPPPPPPCVVPPLPQQPPLVLADFPQFDPLLRVLVSLLSRLHDQVNCCVQQNHQLDDGPVVSVCVNSVHPHCCPQVVVLVVFFPSVLQFAQADWADLLQVLLSTGGPCSRGPLDQADLQPRHGIDQAAPPPRHGGDGPSVQSRDDSAHQAGPPPRAHSSNDGRDNVSNVVVRVCRVVVCVRCVLVVVLSVVCRVVSNVLSVVPPCVPDDVVCVVVSSQLVQLVCCVSDSDVSRRPHPVDHDDDDDDDDDPPPPPDPDDDDDDDDDDDDDDD

Sequence (273 aa):
MNELQLMSSEENKRWTRWAGGDLGPLPHESSLTVFWRFCWRNTLDEREVSEHFGASGQAIDWAQFKRVTGWRCPETIELRLQRLPSRELLFDTHMRYCPICLECAYHSVWHQFRALRSCPLHDVPLRSECCYCGHATAPLSEHLNCRAKPFCCKSCSQYLAGAEPDLDLHLDLLDQAPAICARMDGLERWVTQNHELLALVRGLLRPVFQRAEKQTAFDRLLYRFIDQMAPSRDFALSDGQPVGVLIWQIVPYRASVERHFLTGGYHDFICKW

Secondary structure (DSSP, 8-state):
---SSSSTTTTT------TTTT--PPTTB-HHHHHHHHHHHTT--HHHHHHHH-STTSPP-HHHHHHHH-----TTHHHHHHS-TTHHHHB-SB--B-HHHHHTT--BGGGGBTT--B-TTT-PBPBSB-TTT-PBPPBHHHHHTS-SSTTB-TTT-SBTTSS---HHHHHHHHHTHHHHHHHHHHHHHHHHHTHHHHHHHHHHTSGGG--GGGHHHHHHHHHHHHHHH-SSTT--SSS-PPPP-----------------------------

pLDDT: mean 77.1, std 17.78, range [27.05, 97.88]